Protein AF-A0A523P8S6-F1 (afdb_monomer_lite)

Radius of gyration: 19.29 Å; chains: 1; bounding box: 54×40×54 Å

Secondary structure (DSSP, 8-state):
----EEPP-SS-TT---EE-HHHHHHHHHHT-TT--HHHHHHHHHHHHHHHHHHHHHHHS-EEEEEEE-GGGGT-TTTSEEEEEEE-TT--EEEEEEETTTHHHHHHHHHHHTTTS-GGGEEEEEEEEEEEE-TTS-EEEEEEEEEE--S--TTSEEE---S--SSSHHHHHHHHHHHHHT---SEE-

Structure (mmCIF, N/CA/C/O backbone):
data_AF-A0A523P8S6-F1
#
_entry.id   AF-A0A523P8S6-F1
#
loop_
_atom_site.group_PDB
_atom_site.id
_atom_site.type_symbol
_atom_site.label_atom_id
_atom_site.label_alt_id
_atom_site.label_comp_id
_atom_site.label_asym_id
_atom_site.label_entity_id
_atom_site.label_seq_id
_atom_site.pdbx_PDB_ins_code
_atom_site.Cartn_x
_atom_site.Cartn_y
_atom_site.Cartn_z
_atom_site.occupancy
_atom_site.B_iso_or_equiv
_atom_site.auth_seq_id
_atom_site.auth_comp_id
_atom_site.auth_asym_id
_atom_site.auth_atom_id
_atom_site.pdbx_PDB_model_num
ATOM 1 N N . MET A 1 1 ? -12.747 -22.930 1.986 1.00 35.53 1 MET A N 1
ATOM 2 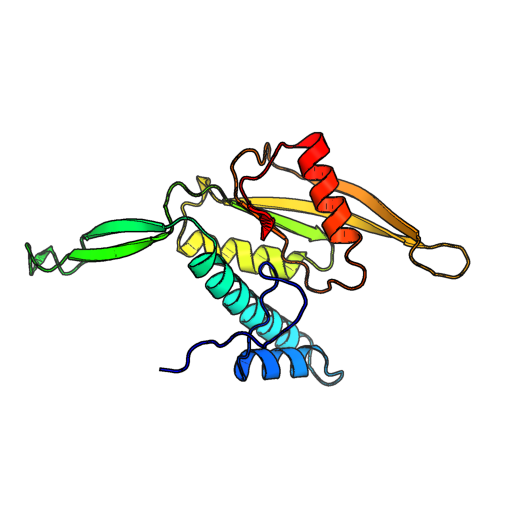C CA . MET A 1 1 ? -11.846 -21.940 2.609 1.00 35.53 1 MET A CA 1
ATOM 3 C C . MET A 1 1 ? -10.565 -21.946 1.799 1.00 35.53 1 MET A C 1
ATOM 5 O O . MET A 1 1 ? -9.685 -22.744 2.085 1.00 35.53 1 MET A O 1
ATOM 9 N N . SER A 1 2 ? -10.519 -21.184 0.704 1.00 37.09 2 SER A N 1
ATOM 10 C CA . SER A 1 2 ? -9.295 -21.088 -0.092 1.00 37.09 2 SER A CA 1
ATOM 11 C C . SER A 1 2 ? -8.369 -20.136 0.647 1.00 37.09 2 SER A C 1
ATOM 13 O O . SER A 1 2 ? -8.702 -18.966 0.813 1.00 37.09 2 SER A O 1
ATOM 15 N N . SER A 1 3 ? -7.263 -20.651 1.174 1.00 45.16 3 SER A N 1
ATOM 16 C CA . SER A 1 3 ? -6.124 -19.813 1.525 1.00 45.16 3 SER A CA 1
ATOM 17 C C . SER A 1 3 ? -5.781 -18.978 0.292 1.00 45.16 3 SER A C 1
ATOM 19 O O . SER A 1 3 ? -5.609 -19.572 -0.773 1.00 45.16 3 SER A O 1
ATOM 21 N N . ASN A 1 4 ? -5.667 -17.654 0.407 1.00 57.25 4 ASN A N 1
ATOM 22 C CA . ASN A 1 4 ? -4.897 -16.886 -0.573 1.00 57.25 4 ASN A CA 1
ATOM 23 C C . ASN A 1 4 ? -3.451 -17.358 -0.424 1.00 57.25 4 ASN A C 1
ATOM 25 O O . ASN A 1 4 ? -2.707 -16.862 0.422 1.00 57.25 4 ASN A O 1
ATOM 29 N N . ALA A 1 5 ? -3.134 -18.444 -1.126 1.00 77.81 5 ALA A N 1
ATOM 30 C CA . ALA A 1 5 ? -1.832 -19.063 -1.107 1.00 77.81 5 ALA A CA 1
ATOM 31 C C . ALA 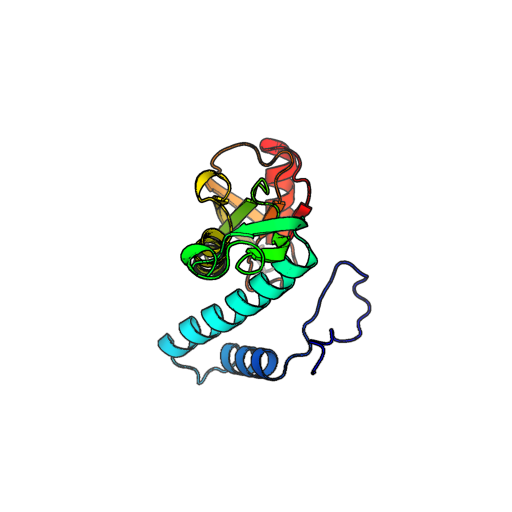A 1 5 ? -0.873 -18.093 -1.790 1.00 77.81 5 ALA A C 1
ATOM 33 O O . ALA A 1 5 ? -1.232 -17.403 -2.736 1.00 77.81 5 ALA A O 1
ATOM 34 N N . GLU A 1 6 ? 0.333 -17.968 -1.265 1.00 91.38 6 GLU A N 1
ATOM 35 C CA . GLU A 1 6 ? 1.391 -17.282 -1.990 1.00 91.38 6 GLU A CA 1
ATOM 36 C C . GLU A 1 6 ? 2.054 -18.292 -2.933 1.00 91.38 6 GLU A C 1
ATOM 38 O O . GLU A 1 6 ? 2.188 -19.476 -2.600 1.00 91.38 6 GLU A O 1
ATOM 43 N N . VAL A 1 7 ? 2.498 -17.836 -4.103 1.00 93.12 7 VAL A N 1
ATOM 44 C CA . VAL A 1 7 ? 3.298 -18.658 -5.014 1.00 93.12 7 VAL A CA 1
ATOM 45 C C . VAL A 1 7 ? 4.626 -18.995 -4.333 1.00 93.12 7 VAL A C 1
ATOM 47 O O . VAL A 1 7 ? 5.281 -18.131 -3.751 1.00 93.12 7 VAL A O 1
ATOM 50 N N . ARG A 1 8 ? 5.083 -20.249 -4.437 1.00 93.00 8 ARG A N 1
ATOM 51 C CA . ARG A 1 8 ? 6.427 -20.623 -3.963 1.00 93.00 8 ARG A CA 1
ATOM 52 C C . ARG A 1 8 ? 7.496 -19.921 -4.802 1.00 93.00 8 ARG A C 1
ATOM 54 O O . ARG A 1 8 ? 7.518 -20.073 -6.020 1.00 93.00 8 ARG A O 1
ATOM 61 N N . HIS A 1 9 ? 8.421 -19.216 -4.155 1.00 94.44 9 HIS A N 1
ATOM 62 C CA . HIS A 1 9 ? 9.500 -18.493 -4.834 1.00 94.44 9 HIS A CA 1
ATOM 63 C C . HIS A 1 9 ? 10.793 -18.432 -4.011 1.00 94.44 9 HIS A C 1
ATOM 65 O O . HIS A 1 9 ? 10.824 -18.767 -2.829 1.00 94.44 9 HIS A O 1
ATOM 71 N N . HIS A 1 10 ? 11.865 -17.925 -4.629 1.00 95.56 10 HIS A N 1
ATOM 72 C CA . HIS A 1 10 ? 13.204 -17.833 -4.030 1.00 95.56 10 HIS A CA 1
ATOM 73 C C . HIS A 1 10 ? 13.638 -16.409 -3.643 1.00 95.56 10 HIS A C 1
ATOM 75 O O . HIS A 1 10 ? 14.753 -16.223 -3.169 1.00 95.56 10 HIS A O 1
ATOM 81 N N . TYR A 1 11 ? 12.764 -15.405 -3.780 1.00 93.69 11 TYR A N 1
ATOM 82 C CA . TYR A 1 11 ? 13.068 -14.001 -3.448 1.00 93.69 11 TYR A CA 1
ATOM 83 C C . TYR A 1 11 ? 13.223 -13.700 -1.942 1.00 93.69 11 TYR A C 1
ATOM 85 O O . TYR A 1 11 ? 13.508 -12.568 -1.552 1.00 93.69 11 TYR A O 1
ATOM 93 N N . GLY A 1 12 ? 13.075 -14.715 -1.089 1.00 94.38 12 GLY A N 1
ATOM 94 C CA . GLY A 1 12 ? 13.161 -14.593 0.363 1.00 94.38 12 GLY A CA 1
ATOM 95 C C . GLY A 1 12 ? 11.828 -14.221 1.026 1.00 94.38 12 GLY A C 1
ATOM 96 O O . GLY A 1 12 ? 10.836 -13.989 0.344 1.00 94.38 12 GLY A O 1
ATOM 97 N N . PRO A 1 13 ? 11.794 -14.159 2.368 1.00 91.06 13 PRO A N 1
ATOM 98 C CA . PRO A 1 13 ? 10.552 -14.092 3.149 1.00 91.06 13 PRO A CA 1
ATOM 99 C C . PRO A 1 13 ? 9.869 -12.716 3.157 1.00 91.06 13 PRO A C 1
ATOM 101 O O . PRO A 1 13 ? 8.822 -12.572 3.774 1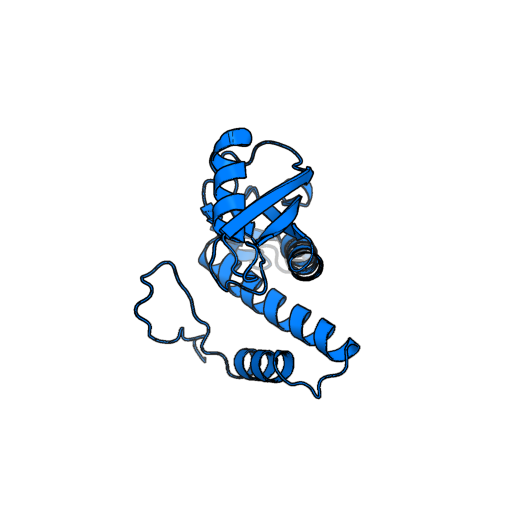.00 91.06 13 PRO A O 1
ATOM 104 N N . ARG A 1 14 ? 10.490 -11.702 2.539 1.00 92.00 14 ARG A N 1
ATOM 105 C CA . ARG A 1 14 ? 9.973 -10.322 2.452 1.00 92.00 14 ARG A CA 1
ATOM 106 C C . ARG A 1 14 ? 9.263 -10.033 1.130 1.00 92.00 14 ARG A C 1
ATOM 108 O O . ARG A 1 14 ? 8.848 -8.906 0.897 1.00 92.00 14 ARG A O 1
ATOM 115 N N . VAL A 1 15 ? 9.221 -11.016 0.238 1.00 94.50 15 VAL A N 1
ATOM 116 C CA . VAL A 1 15 ? 8.505 -10.926 -1.029 1.00 94.50 15 VAL A CA 1
ATOM 117 C C . VAL A 1 15 ? 7.294 -11.825 -0.909 1.00 94.50 15 VAL A C 1
ATOM 119 O O . VAL A 1 15 ? 7.415 -12.941 -0.417 1.00 94.50 15 VAL A O 1
ATOM 122 N N . HIS A 1 16 ? 6.154 -11.301 -1.341 1.00 93.94 16 HIS A N 1
ATOM 123 C CA . HIS A 1 16 ? 4.875 -11.988 -1.330 1.00 93.94 16 HIS A CA 1
ATOM 124 C C . HIS A 1 16 ? 4.302 -11.917 -2.739 1.00 93.94 16 HIS A C 1
ATOM 126 O O . HIS A 1 16 ? 4.152 -10.830 -3.300 1.00 93.94 16 HIS A O 1
ATOM 132 N N . ILE A 1 17 ? 4.004 -13.073 -3.325 1.00 94.94 17 ILE A N 1
ATOM 133 C CA . ILE A 1 17 ? 3.388 -13.171 -4.652 1.00 94.94 17 ILE A CA 1
ATOM 134 C C . ILE A 1 17 ? 2.052 -13.870 -4.468 1.00 94.94 17 ILE A C 1
ATOM 136 O O . ILE A 1 17 ? 2.024 -15.053 -4.144 1.00 94.94 17 ILE A O 1
ATOM 140 N N . LEU A 1 18 ? 0.950 -13.145 -4.650 1.00 93.81 18 LEU A N 1
ATOM 141 C CA . LEU A 1 18 ? -0.387 -13.692 -4.423 1.00 93.81 18 LEU A CA 1
ATOM 142 C C . LEU A 1 18 ? -0.770 -14.683 -5.528 1.00 93.81 18 LEU A C 1
ATOM 144 O O . LEU A 1 18 ? -0.778 -14.321 -6.704 1.00 93.81 18 LEU A O 1
ATOM 148 N N . ASP A 1 19 ? -1.114 -15.910 -5.137 1.00 92.81 19 ASP A N 1
ATOM 149 C CA . ASP A 1 19 ? -1.696 -16.937 -6.004 1.00 92.81 19 ASP A CA 1
ATOM 150 C C . ASP A 1 19 ? -3.226 -16.855 -5.927 1.00 92.81 19 ASP A C 1
ATOM 152 O O . ASP A 1 19 ? -3.895 -17.592 -5.201 1.00 92.81 19 ASP A O 1
ATOM 156 N N . ASP A 1 20 ? -3.778 -15.868 -6.631 1.00 92.81 20 ASP A N 1
ATOM 157 C CA . ASP A 1 20 ? -5.215 -15.623 -6.707 1.00 92.81 20 ASP A CA 1
ATOM 158 C C . ASP A 1 20 ? -5.646 -15.512 -8.176 1.00 92.81 20 ASP A C 1
ATOM 160 O O . ASP A 1 20 ? -5.130 -14.693 -8.942 1.00 92.81 20 ASP A O 1
ATOM 164 N N . ALA A 1 21 ? -6.606 -16.348 -8.582 1.00 93.88 21 ALA A N 1
ATOM 165 C CA . ALA A 1 21 ? -7.043 -16.436 -9.975 1.00 93.88 21 ALA A CA 1
ATOM 166 C C . ALA A 1 21 ? -7.701 -15.139 -10.480 1.00 93.88 21 ALA A C 1
ATOM 168 O O . ALA A 1 21 ? -7.604 -14.819 -11.670 1.00 93.88 21 ALA A O 1
ATOM 169 N N . TRP A 1 22 ? -8.353 -14.377 -9.596 1.00 93.75 22 TRP A N 1
ATOM 170 C CA . TRP A 1 22 ? -8.944 -13.089 -9.944 1.00 93.75 22 TRP A CA 1
ATOM 171 C C . TRP A 1 22 ? -7.856 -12.042 -10.198 1.00 93.75 22 TRP A C 1
ATOM 173 O O . TRP A 1 22 ? -7.881 -11.380 -11.236 1.00 93.75 22 TRP A O 1
ATOM 183 N N . LEU A 1 23 ? -6.857 -11.941 -9.318 1.00 94.44 23 LEU A N 1
ATOM 184 C CA . LEU A 1 23 ? -5.718 -11.035 -9.481 1.00 94.44 23 LEU A CA 1
ATOM 185 C C . LEU A 1 23 ? -4.847 -11.406 -10.677 1.00 94.44 23 LEU A C 1
ATOM 187 O O . LEU A 1 23 ? -4.453 -10.516 -11.429 1.00 94.44 23 LEU A O 1
ATOM 191 N N . ALA A 1 24 ? -4.611 -12.697 -10.914 1.00 93.88 24 ALA A N 1
ATOM 192 C CA . ALA A 1 24 ? -3.915 -13.169 -12.106 1.00 93.88 24 ALA A CA 1
ATOM 193 C C . ALA A 1 24 ? -4.675 -12.784 -13.387 1.00 93.88 24 ALA A C 1
ATOM 195 O O . ALA A 1 24 ? -4.073 -12.299 -14.346 1.00 93.88 24 ALA A O 1
ATOM 196 N N . THR A 1 25 ? -6.006 -12.918 -13.387 1.00 94.69 25 THR A N 1
ATOM 197 C CA . THR A 1 25 ? -6.852 -12.488 -14.511 1.00 94.69 25 THR A CA 1
ATOM 198 C C . THR A 1 25 ? -6.798 -10.973 -14.702 1.00 94.69 25 THR A C 1
ATOM 200 O O . THR A 1 25 ? -6.629 -10.499 -15.825 1.00 94.69 25 THR A O 1
ATOM 203 N N . ALA A 1 26 ? -6.896 -10.194 -13.624 1.00 94.69 26 ALA A N 1
ATOM 204 C CA . ALA A 1 26 ? -6.805 -8.741 -13.688 1.00 94.69 26 ALA A CA 1
ATOM 205 C C . ALA A 1 26 ? -5.442 -8.279 -14.226 1.00 94.69 26 ALA A C 1
ATOM 207 O O . ALA A 1 26 ? -5.396 -7.402 -15.087 1.00 94.69 26 ALA A O 1
ATOM 208 N N . LEU A 1 27 ? -4.349 -8.909 -13.784 1.00 93.88 27 LEU A N 1
ATOM 209 C CA . LEU A 1 27 ? -2.994 -8.644 -14.266 1.00 93.88 27 LEU A CA 1
ATOM 210 C C . LEU A 1 27 ? -2.837 -8.985 -15.755 1.00 93.88 27 LEU A C 1
ATOM 212 O O . LEU A 1 27 ? -2.306 -8.174 -16.512 1.00 93.88 27 LEU A O 1
ATOM 216 N N . ALA A 1 28 ? -3.344 -10.141 -16.196 1.00 94.50 28 ALA A N 1
ATOM 217 C CA . ALA A 1 28 ? -3.323 -10.527 -17.607 1.00 94.50 28 ALA A CA 1
ATOM 218 C C . ALA A 1 28 ? -4.077 -9.516 -18.485 1.00 94.50 28 ALA A C 1
ATOM 220 O O . ALA A 1 28 ? -3.611 -9.153 -19.564 1.00 94.50 28 ALA A O 1
ATOM 221 N N . ARG A 1 29 ? -5.217 -9.006 -18.001 1.00 95.00 29 ARG A N 1
ATOM 222 C CA . ARG A 1 29 ? -5.970 -7.948 -18.683 1.00 95.00 29 ARG A CA 1
ATOM 223 C C . ARG A 1 29 ? -5.211 -6.619 -18.690 1.00 95.00 29 ARG A C 1
ATOM 225 O O . ARG A 1 29 ? -5.136 -5.992 -19.736 1.00 95.00 29 ARG A O 1
ATOM 232 N N . LEU A 1 30 ? -4.602 -6.210 -17.576 1.00 92.81 30 LEU A N 1
ATOM 233 C CA . LEU A 1 30 ? -3.797 -4.980 -17.492 1.00 92.81 30 LEU A CA 1
ATOM 234 C C . LEU A 1 30 ? -2.642 -4.950 -18.506 1.00 92.81 30 LEU A C 1
ATOM 236 O O . LEU A 1 30 ? -2.312 -3.881 -19.012 1.00 92.81 30 LEU A O 1
ATOM 240 N N . GLY A 1 31 ? -2.040 -6.107 -18.798 1.00 89.75 31 GLY A N 1
ATOM 241 C CA . GLY A 1 31 ? -0.976 -6.245 -19.796 1.00 89.75 31 GLY A CA 1
ATOM 242 C C . GLY A 1 31 ? -1.455 -6.417 -21.243 1.00 89.75 31 GLY A C 1
ATOM 243 O O . GLY A 1 31 ? -0.621 -6.444 -22.147 1.00 89.75 31 GLY A O 1
ATOM 244 N N . SER A 1 32 ? -2.763 -6.558 -21.482 1.00 93.38 32 SER A N 1
ATOM 245 C CA . SER A 1 32 ? -3.306 -6.778 -22.824 1.00 93.38 32 SER A CA 1
ATOM 246 C C . SER A 1 32 ? -3.441 -5.460 -23.602 1.00 93.38 32 SER A C 1
ATOM 248 O O . SER A 1 32 ? -3.967 -4.485 -23.056 1.00 93.38 32 SER A O 1
ATOM 250 N N . PRO A 1 33 ? -3.038 -5.416 -24.890 1.00 91.56 33 PRO A N 1
ATOM 251 C CA . PRO A 1 33 ? -3.204 -4.230 -25.733 1.00 91.56 33 PRO A CA 1
ATOM 252 C C . PRO A 1 33 ? -4.676 -3.899 -26.026 1.00 91.56 33 PRO A C 1
ATOM 254 O O . PRO A 1 33 ? -4.979 -2.771 -26.410 1.00 91.56 33 PRO A O 1
ATOM 257 N N . ASP A 1 34 ? -5.585 -4.856 -25.825 1.00 91.94 34 ASP A N 1
ATOM 258 C CA . ASP A 1 34 ? -6.997 -4.735 -26.197 1.00 91.94 34 ASP A CA 1
ATOM 259 C C . ASP A 1 34 ? -7.874 -4.129 -25.089 1.00 91.94 34 ASP A C 1
ATOM 261 O O . ASP A 1 34 ? -9.078 -3.959 -25.280 1.00 91.94 34 ASP A O 1
ATOM 265 N N . VAL A 1 35 ? -7.314 -3.814 -23.913 1.00 89.00 35 VAL A N 1
ATOM 266 C CA . VAL A 1 35 ? -8.098 -3.292 -22.783 1.00 89.00 35 VAL A CA 1
ATOM 267 C C . VAL A 1 35 ? -8.335 -1.784 -22.915 1.00 89.00 35 VAL A C 1
ATOM 269 O O . VAL A 1 35 ? -7.382 -0.998 -22.894 1.00 89.00 35 VAL A O 1
ATOM 272 N N . PRO A 1 36 ? -9.605 -1.331 -22.974 1.00 87.56 36 PRO A N 1
ATOM 273 C CA . PRO A 1 36 ? -9.919 0.089 -23.011 1.00 87.56 36 PRO A CA 1
ATOM 274 C C . PRO A 1 36 ? -9.463 0.818 -21.744 1.00 87.56 36 PRO A C 1
ATOM 276 O O . PRO A 1 36 ? -9.504 0.295 -20.630 1.00 87.56 36 PRO A O 1
ATOM 279 N N . ARG A 1 37 ? -9.115 2.099 -21.890 1.00 80.19 37 ARG A N 1
ATOM 280 C CA . ARG A 1 37 ? -8.579 2.929 -20.798 1.00 80.19 37 ARG A CA 1
ATOM 281 C C . ARG A 1 37 ? -9.478 3.009 -19.553 1.00 80.19 37 ARG A C 1
ATOM 283 O O . ARG A 1 37 ? -8.955 3.097 -18.446 1.00 80.19 37 ARG A O 1
ATOM 290 N N . LEU A 1 38 ? -10.804 2.994 -19.708 1.00 80.19 38 LEU A N 1
ATOM 291 C CA . LEU A 1 38 ? -11.727 3.019 -18.564 1.00 80.19 38 LEU A CA 1
ATOM 292 C C . LEU A 1 38 ? -11.655 1.717 -17.753 1.00 80.19 38 LEU A C 1
ATOM 294 O O . LEU A 1 38 ? -11.641 1.744 -16.524 1.00 80.19 38 LEU A O 1
ATOM 298 N N . GLU A 1 39 ? -11.550 0.585 -18.444 1.00 89.50 39 GLU A N 1
ATOM 299 C CA . GLU A 1 39 ? -11.423 -0.729 -17.818 1.00 89.50 39 GLU A CA 1
ATOM 300 C C . GLU A 1 39 ? -10.069 -0.884 -17.123 1.00 89.50 39 GLU A C 1
ATOM 302 O O . GLU A 1 39 ? -9.999 -1.471 -16.046 1.00 89.50 39 GLU A O 1
ATOM 307 N N . LEU A 1 40 ? -9.017 -0.268 -17.671 1.00 89.88 40 LEU A N 1
ATOM 308 C CA . LEU A 1 40 ? -7.693 -0.222 -17.053 1.00 89.88 40 LEU A CA 1
ATOM 309 C C . LEU A 1 40 ? -7.743 0.356 -15.629 1.00 89.88 40 LEU A C 1
ATOM 311 O O . LEU A 1 40 ? -7.193 -0.233 -14.704 1.00 89.88 40 LEU A O 1
ATOM 315 N N . LEU A 1 41 ? -8.434 1.484 -15.425 1.00 90.25 41 LEU A N 1
ATOM 316 C CA . LEU A 1 41 ? -8.536 2.119 -14.104 1.00 90.25 41 LEU A CA 1
ATOM 317 C C . LEU A 1 41 ? -9.322 1.262 -13.106 1.00 90.25 41 LEU A C 1
ATOM 319 O O . LEU A 1 41 ? -8.940 1.176 -11.939 1.00 90.25 41 LEU A O 1
ATOM 323 N N . ALA A 1 42 ? -10.395 0.610 -13.560 1.00 92.25 42 ALA A N 1
ATOM 324 C CA . ALA A 1 42 ? -11.165 -0.309 -12.726 1.00 92.25 42 ALA A CA 1
ATOM 325 C C . ALA A 1 42 ? -10.321 -1.523 -12.299 1.00 92.25 42 ALA A C 1
ATOM 327 O O . ALA A 1 42 ? -10.356 -1.922 -11.133 1.00 92.25 42 ALA A O 1
ATOM 328 N N . LEU A 1 43 ? -9.510 -2.063 -13.214 1.00 94.81 43 LEU A N 1
ATOM 329 C CA . LEU A 1 43 ? -8.587 -3.162 -12.933 1.00 94.81 43 LEU A CA 1
ATOM 330 C C . LEU A 1 43 ? -7.476 -2.742 -11.962 1.00 94.81 43 LEU A C 1
ATOM 332 O O . LEU A 1 43 ? -7.269 -3.433 -10.967 1.00 94.81 43 LEU A O 1
ATOM 336 N N . ILE A 1 44 ? -6.824 -1.592 -12.183 1.00 95.12 44 ILE A N 1
ATOM 337 C CA . ILE A 1 44 ? -5.818 -1.041 -11.254 1.00 95.12 44 ILE A CA 1
ATOM 338 C C . ILE A 1 44 ? -6.428 -0.888 -9.858 1.00 95.12 44 ILE A C 1
ATOM 340 O O . ILE A 1 44 ? -5.829 -1.327 -8.877 1.00 95.12 44 ILE A O 1
ATOM 344 N N . ARG A 1 45 ? -7.644 -0.331 -9.761 1.00 94.94 45 ARG A N 1
ATOM 345 C CA . ARG A 1 45 ? -8.350 -0.188 -8.483 1.00 94.94 45 ARG A CA 1
ATOM 346 C C . ARG A 1 45 ? -8.594 -1.530 -7.810 1.00 94.94 45 ARG A C 1
ATOM 348 O O . ARG A 1 45 ? -8.318 -1.635 -6.623 1.00 94.94 45 ARG A O 1
ATOM 355 N N . SER A 1 46 ? -9.063 -2.543 -8.539 1.00 94.31 46 SER A N 1
ATOM 356 C CA . SER A 1 46 ? -9.289 -3.883 -7.981 1.00 94.31 46 SER A CA 1
ATOM 357 C C . SER A 1 46 ? -7.996 -4.532 -7.482 1.00 94.31 46 SER A C 1
ATOM 359 O O . SER A 1 46 ? -8.004 -5.167 -6.424 1.00 94.31 46 SER A O 1
ATOM 361 N N . VAL A 1 47 ? -6.901 -4.389 -8.231 1.00 96.31 47 VAL A N 1
ATOM 362 C CA . VAL A 1 47 ? -5.605 -4.978 -7.879 1.00 96.31 47 VAL A CA 1
ATOM 363 C C . VAL A 1 47 ? -5.041 -4.303 -6.633 1.00 96.31 47 VAL A C 1
ATOM 365 O O . VAL A 1 47 ? -4.774 -4.991 -5.652 1.00 96.31 47 VAL A O 1
ATOM 368 N N . TYR A 1 48 ? -4.942 -2.972 -6.610 1.00 97.44 48 TYR A N 1
ATOM 369 C CA . TYR A 1 48 ? -4.388 -2.255 -5.457 1.00 97.44 48 TYR A CA 1
ATOM 370 C C . TYR A 1 48 ? -5.254 -2.345 -4.204 1.00 97.44 48 TYR A C 1
ATOM 372 O O . TYR A 1 48 ? -4.699 -2.419 -3.111 1.00 97.44 48 TYR A O 1
ATOM 380 N N . HIS A 1 49 ? -6.583 -2.437 -4.340 1.00 96.31 49 HIS A N 1
ATOM 381 C CA . HIS A 1 49 ? -7.444 -2.777 -3.204 1.00 96.31 49 HIS A CA 1
ATOM 382 C C . HIS A 1 49 ? -7.003 -4.091 -2.562 1.00 96.31 49 HIS A C 1
ATOM 384 O O . HIS A 1 49 ? -6.802 -4.169 -1.355 1.00 96.31 49 HIS A O 1
ATOM 390 N N . SER A 1 50 ? -6.848 -5.125 -3.386 1.00 95.94 50 SER A N 1
ATOM 391 C CA . SER A 1 50 ? -6.564 -6.475 -2.906 1.00 95.94 50 SER A CA 1
ATOM 392 C C . SER A 1 50 ? -5.153 -6.579 -2.334 1.00 95.94 50 SER A C 1
ATOM 394 O O . SER A 1 50 ? -4.972 -7.159 -1.265 1.00 95.94 50 SER A O 1
ATOM 396 N N . LEU A 1 51 ? -4.169 -5.969 -3.005 1.00 96.25 51 LEU A N 1
ATOM 397 C CA . LEU A 1 51 ? -2.788 -5.900 -2.529 1.00 96.25 51 LEU A CA 1
ATOM 398 C C . LEU A 1 51 ? -2.699 -5.168 -1.189 1.00 96.25 51 LEU A C 1
ATOM 400 O O . LEU A 1 51 ? -2.067 -5.682 -0.271 1.00 96.25 51 LEU A O 1
ATOM 404 N N . LEU A 1 52 ? -3.363 -4.015 -1.046 1.00 97.19 52 LEU A N 1
ATOM 405 C CA . LEU A 1 52 ? -3.338 -3.267 0.206 1.00 97.19 52 LEU A CA 1
ATOM 406 C C . LEU A 1 52 ? -4.074 -4.009 1.324 1.00 97.19 52 LEU A C 1
ATOM 408 O O . LEU A 1 52 ? -3.535 -4.090 2.417 1.00 97.19 52 LEU A O 1
ATOM 412 N N . VAL A 1 53 ? -5.259 -4.583 1.083 1.00 96.06 53 VAL A N 1
ATOM 413 C CA . VAL A 1 53 ? -5.975 -5.366 2.113 1.00 96.06 53 VAL A CA 1
ATOM 414 C C . VAL A 1 53 ? -5.122 -6.538 2.592 1.00 96.06 53 VAL A C 1
ATOM 416 O O . VAL A 1 53 ? -5.025 -6.777 3.796 1.00 96.06 53 VAL A O 1
ATOM 419 N N . TYR A 1 54 ? -4.473 -7.241 1.662 1.00 95.19 54 TYR A N 1
ATOM 420 C CA . TYR A 1 54 ? -3.578 -8.344 1.986 1.00 95.19 54 TYR A CA 1
ATOM 421 C C . TYR A 1 54 ? -2.362 -7.874 2.798 1.00 95.19 54 TYR A C 1
ATOM 423 O O . TYR A 1 54 ? -2.109 -8.393 3.886 1.00 95.19 54 TYR A O 1
ATOM 431 N N . ALA A 1 55 ? -1.633 -6.873 2.295 1.00 95.50 55 ALA A N 1
ATOM 432 C CA . ALA A 1 55 ? -0.438 -6.349 2.945 1.00 95.50 55 ALA A CA 1
ATOM 433 C C . ALA A 1 55 ? -0.771 -5.742 4.313 1.00 95.50 55 ALA A C 1
ATOM 435 O O . ALA A 1 55 ? -0.113 -6.054 5.298 1.00 95.50 55 ALA A O 1
ATOM 436 N N . ALA A 1 56 ? -1.834 -4.942 4.410 1.00 95.69 56 ALA A N 1
ATOM 437 C CA . ALA A 1 56 ? -2.240 -4.296 5.649 1.00 95.69 56 ALA A CA 1
ATOM 438 C C . ALA A 1 56 ? -2.659 -5.313 6.716 1.00 95.69 56 ALA A C 1
ATOM 440 O O . ALA A 1 56 ? -2.178 -5.252 7.845 1.00 95.69 56 ALA A O 1
ATOM 441 N N . GLY A 1 57 ? -3.506 -6.285 6.356 1.00 94.44 57 GLY A N 1
ATOM 442 C CA . GLY A 1 57 ? -3.984 -7.309 7.289 1.00 94.44 57 GLY A CA 1
ATOM 443 C C . GLY A 1 57 ? -2.885 -8.238 7.809 1.00 94.44 57 GLY A C 1
ATOM 444 O O . GLY A 1 57 ? -3.038 -8.833 8.876 1.00 94.44 57 GLY A O 1
ATOM 445 N N . ARG A 1 58 ? -1.780 -8.360 7.071 1.00 93.56 58 ARG A N 1
ATOM 446 C CA . ARG A 1 58 ? -0.634 -9.190 7.441 1.00 93.56 58 ARG A CA 1
ATOM 447 C C . ARG A 1 58 ? 0.458 -8.410 8.172 1.00 93.56 58 ARG A C 1
ATOM 449 O O . ARG A 1 58 ? 1.049 -8.924 9.118 1.00 93.56 58 ARG A O 1
ATOM 456 N N . GLU A 1 59 ? 0.756 -7.204 7.704 1.00 95.62 59 GLU A N 1
ATOM 457 C CA . GLU A 1 59 ? 1.990 -6.506 8.045 1.00 95.62 59 GLU A CA 1
ATOM 458 C C . GLU A 1 59 ? 1.796 -5.337 9.019 1.00 95.62 59 GLU A C 1
ATOM 460 O O . GLU A 1 59 ? 2.785 -4.945 9.649 1.00 95.62 59 GLU A O 1
ATOM 465 N N . LEU A 1 60 ? 0.583 -4.787 9.163 1.00 97.00 60 LEU A N 1
ATOM 466 C CA . LEU A 1 60 ? 0.325 -3.700 10.112 1.00 97.00 60 LEU A CA 1
ATOM 467 C C . LEU A 1 60 ? 0.119 -4.216 11.546 1.00 97.00 60 LEU A C 1
ATOM 469 O O . LEU A 1 60 ? -0.348 -5.344 11.747 1.00 97.00 60 LEU A O 1
ATOM 473 N N . PRO A 1 61 ? 0.442 -3.394 12.564 1.00 97.00 61 PRO A N 1
ATOM 474 C CA . PRO A 1 61 ? 0.167 -3.731 13.953 1.00 97.00 61 PRO A CA 1
ATOM 475 C C . PRO A 1 61 ? -1.321 -4.002 14.183 1.00 97.00 61 PRO A C 1
ATOM 477 O O . PRO A 1 61 ? -2.197 -3.362 13.600 1.00 97.00 61 PRO A O 1
ATOM 480 N N . THR A 1 62 ? -1.611 -4.970 15.049 1.00 97.56 62 THR A N 1
ATOM 481 C CA . THR A 1 62 ? -2.981 -5.332 15.417 1.00 97.56 62 THR A CA 1
ATOM 482 C C . THR A 1 62 ? -3.108 -5.471 16.927 1.00 97.56 62 THR A C 1
ATOM 484 O O . THR A 1 62 ? -2.248 -6.065 17.588 1.00 97.56 62 THR A O 1
ATOM 487 N N . VAL A 1 63 ? -4.220 -4.979 17.465 1.00 98.00 63 VAL A N 1
ATOM 488 C CA . VAL A 1 63 ? -4.545 -4.989 18.896 1.00 98.00 63 VAL A CA 1
ATOM 489 C C . VAL A 1 63 ? -5.808 -5.803 19.149 1.00 98.00 63 VAL A C 1
ATOM 491 O O . VAL A 1 63 ? -6.642 -5.991 18.261 1.00 98.00 63 VAL A O 1
ATOM 494 N N . GLY A 1 64 ? -5.939 -6.333 20.365 1.00 98.00 64 GLY A N 1
ATOM 495 C CA . GLY A 1 64 ? -7.210 -6.889 20.822 1.00 98.00 64 GLY A CA 1
ATOM 496 C C . GLY A 1 64 ? -8.193 -5.753 21.079 1.00 98.00 64 GLY A C 1
ATOM 497 O O . GLY A 1 64 ? -7.833 -4.778 21.732 1.00 98.00 64 GLY A O 1
ATOM 498 N N . ALA A 1 65 ? -9.417 -5.877 20.577 1.00 96.94 65 ALA A N 1
ATOM 499 C CA . ALA A 1 65 ? -10.444 -4.863 20.747 1.00 96.94 65 ALA A CA 1
ATOM 500 C C . ALA A 1 65 ? -11.773 -5.471 21.183 1.00 96.94 65 ALA A C 1
ATOM 502 O O . ALA A 1 65 ? -12.167 -6.561 20.753 1.00 96.94 65 ALA A O 1
ATOM 503 N N . GLU A 1 66 ? -12.468 -4.705 22.017 1.00 96.56 66 GLU A N 1
ATOM 504 C CA . GLU A 1 66 ? -13.840 -4.941 22.429 1.00 96.56 66 GLU A CA 1
ATOM 505 C C . GLU A 1 66 ? -14.674 -3.717 22.024 1.00 96.56 66 GLU A C 1
ATOM 507 O O . GLU A 1 66 ? -14.568 -2.654 22.635 1.00 96.56 66 GLU A O 1
ATOM 512 N N . ILE A 1 67 ? -15.454 -3.840 20.947 1.00 95.31 67 ILE A N 1
ATOM 513 C CA . ILE A 1 67 ? -16.135 -2.705 20.308 1.00 95.31 67 ILE A CA 1
ATOM 514 C C . ILE A 1 67 ? -17.651 -2.878 20.448 1.00 95.31 67 ILE A C 1
ATOM 516 O O . ILE A 1 67 ? -18.205 -3.857 19.935 1.00 95.31 67 ILE A O 1
ATOM 520 N N . PRO A 1 68 ? -18.357 -1.945 21.116 1.00 96.25 68 PRO A N 1
ATOM 521 C CA . PRO A 1 68 ? -19.813 -1.941 21.156 1.00 96.25 68 PRO A CA 1
ATOM 522 C C . PRO A 1 68 ? -20.403 -1.918 19.746 1.00 96.25 68 PRO A C 1
ATOM 524 O O . PRO A 1 68 ? -20.045 -1.077 18.925 1.00 96.25 68 PRO A O 1
ATOM 527 N N . THR A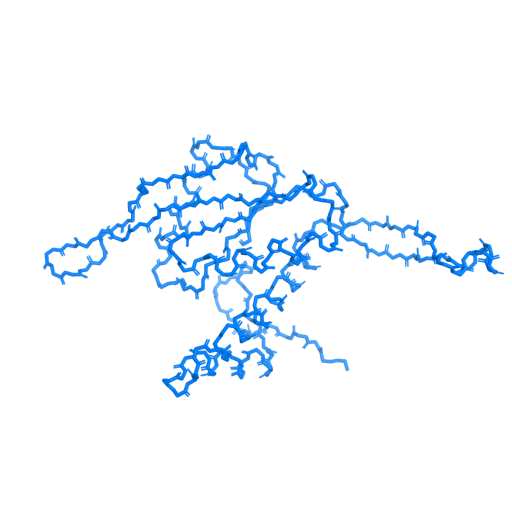 1 69 ? -21.332 -2.826 19.466 1.00 96.31 69 THR A N 1
ATOM 528 C CA . THR A 1 69 ? -22.072 -2.822 18.199 1.00 96.31 69 THR A CA 1
ATOM 529 C C . THR A 1 69 ? -23.411 -2.111 18.369 1.00 96.31 69 THR A C 1
ATOM 531 O O . THR A 1 69 ? -23.876 -1.890 19.489 1.00 96.31 69 THR A O 1
ATOM 534 N N . ARG A 1 70 ? -24.102 -1.851 17.252 1.00 96.06 70 ARG A N 1
ATOM 535 C CA . ARG A 1 70 ? -25.494 -1.366 17.265 1.00 96.06 70 ARG A CA 1
ATOM 536 C C . ARG A 1 70 ? -26.454 -2.291 18.031 1.00 96.06 70 ARG A C 1
ATOM 538 O O . ARG A 1 70 ? -27.483 -1.832 18.500 1.00 96.06 70 ARG A O 1
ATOM 545 N N . MET A 1 71 ? -26.114 -3.574 18.203 1.00 96.44 71 MET A N 1
ATOM 546 C CA . MET A 1 71 ? -26.945 -4.537 18.938 1.00 96.44 71 MET A CA 1
ATOM 547 C C . MET A 1 71 ? -26.866 -4.383 20.460 1.00 96.44 71 MET A C 1
ATOM 549 O O . MET A 1 71 ? -27.680 -4.983 21.155 1.00 96.44 71 MET A O 1
ATOM 553 N N . ARG A 1 72 ? -25.921 -3.597 21.000 1.00 96.00 72 ARG A N 1
ATOM 554 C CA . ARG A 1 72 ? -25.752 -3.431 22.454 1.00 96.00 72 ARG A CA 1
ATOM 555 C C . ARG A 1 72 ? -26.989 -2.855 23.144 1.00 96.00 72 ARG A C 1
ATOM 557 O O . ARG A 1 72 ? -27.230 -3.174 24.301 1.00 96.00 72 ARG A O 1
ATOM 564 N N . GLU A 1 73 ? -27.775 -2.048 22.436 1.00 94.00 73 GLU A N 1
ATOM 565 C CA . GLU A 1 73 ? -29.037 -1.495 22.947 1.00 94.00 73 GLU A CA 1
ATOM 566 C C . GLU A 1 73 ? -30.066 -2.589 23.271 1.00 94.00 73 GLU A C 1
ATOM 568 O O . GLU A 1 73 ? -30.848 -2.444 24.205 1.00 94.00 73 GLU A O 1
ATOM 573 N N . ILE A 1 74 ? -30.037 -3.697 22.523 1.00 95.94 74 ILE A N 1
ATOM 574 C CA . ILE A 1 74 ? -30.961 -4.830 22.674 1.00 95.94 74 ILE A CA 1
ATOM 575 C C . ILE A 1 74 ? -30.321 -5.941 23.522 1.00 95.94 74 ILE A C 1
ATOM 577 O O . ILE A 1 74 ? -30.996 -6.599 24.310 1.00 95.94 74 ILE A O 1
ATOM 581 N N . HIS A 1 75 ? -29.007 -6.131 23.389 1.00 93.25 75 HIS A N 1
ATOM 582 C CA . HIS A 1 75 ? -28.229 -7.180 24.046 1.00 93.25 75 HIS A CA 1
ATOM 583 C C . HIS A 1 75 ? -27.023 -6.567 24.768 1.00 93.25 75 HIS A C 1
ATOM 585 O O . HIS A 1 75 ? -25.918 -6.505 24.226 1.00 93.25 75 HIS A O 1
ATOM 591 N N . ALA A 1 76 ? -27.228 -6.077 25.994 1.00 88.06 76 ALA A N 1
ATOM 592 C CA . ALA A 1 76 ? -26.227 -5.288 26.718 1.00 88.06 76 ALA A CA 1
ATOM 593 C C . ALA A 1 76 ? -24.900 -6.032 26.991 1.00 88.06 76 ALA A C 1
ATOM 595 O O . ALA A 1 76 ? -23.860 -5.375 27.094 1.00 88.06 76 ALA A O 1
ATOM 596 N N . GLY A 1 77 ? -24.928 -7.370 27.095 1.00 87.12 77 GLY A N 1
ATOM 597 C CA . GLY A 1 77 ? -23.748 -8.212 27.337 1.00 87.12 77 GLY A CA 1
ATOM 598 C C . GLY A 1 77 ? -23.126 -8.809 26.067 1.00 87.12 77 GLY A C 1
ATOM 599 O O . GLY A 1 77 ? -21.901 -8.865 25.938 1.00 87.12 77 GLY A O 1
ATOM 600 N N . GLU A 1 78 ? -23.958 -9.233 25.115 1.00 92.94 78 GLU A N 1
ATOM 601 C CA . GLU A 1 78 ? -23.542 -9.948 23.902 1.00 92.94 78 GLU A CA 1
ATOM 602 C C . GLU A 1 78 ? -23.361 -9.037 22.684 1.00 92.94 78 GLU A C 1
ATOM 604 O O . GLU A 1 78 ? -22.686 -9.418 21.730 1.00 92.94 78 GLU A O 1
ATOM 609 N N . GLY A 1 79 ? -23.932 -7.828 22.700 1.00 95.56 79 GLY A N 1
ATOM 610 C CA . GLY A 1 79 ? -23.921 -6.859 21.599 1.00 95.56 79 GLY A CA 1
ATOM 611 C C . GLY A 1 79 ? -22.570 -6.175 21.372 1.00 95.56 79 GLY A C 1
ATOM 612 O O . GLY A 1 79 ? -22.514 -4.982 21.065 1.00 95.56 79 GLY A O 1
ATOM 613 N N . VAL A 1 80 ? -21.476 -6.911 21.527 1.00 97.06 80 VAL A N 1
ATOM 614 C CA . VAL A 1 80 ? -20.105 -6.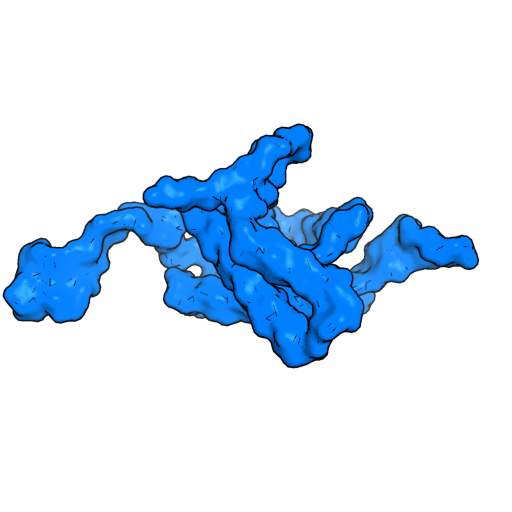416 21.515 1.00 97.06 80 VAL A CA 1
ATOM 615 C C . VAL A 1 80 ? -19.250 -7.299 20.609 1.00 97.06 80 VAL A C 1
ATOM 617 O O . VAL A 1 80 ? -19.237 -8.521 20.745 1.00 97.06 80 VAL A O 1
ATOM 620 N N . PHE A 1 81 ? -18.509 -6.680 19.693 1.00 96.75 81 PHE A N 1
ATOM 621 C CA . PHE A 1 81 ? -17.501 -7.360 18.889 1.00 96.75 81 PHE A CA 1
ATOM 622 C C . PHE A 1 81 ? -16.242 -7.586 19.728 1.00 96.75 81 PHE A C 1
ATOM 624 O O . PHE A 1 81 ? -15.749 -6.649 20.352 1.00 96.75 81 PHE A O 1
ATOM 631 N N . ARG A 1 82 ? -15.703 -8.809 19.708 1.00 96.88 82 ARG A N 1
ATOM 632 C CA . ARG A 1 82 ? -14.417 -9.154 20.325 1.00 96.88 82 ARG A CA 1
ATOM 633 C C . ARG A 1 82 ? -13.522 -9.806 19.286 1.00 96.88 82 ARG A C 1
ATOM 635 O O . ARG A 1 82 ? -13.893 -10.825 18.707 1.00 96.88 82 ARG A O 1
ATOM 642 N N . GLY A 1 83 ? -12.349 -9.231 19.056 1.00 96.19 83 GLY A N 1
ATOM 643 C CA . GLY A 1 83 ? -11.426 -9.742 18.050 1.00 96.19 83 GLY A CA 1
ATOM 644 C C . GLY A 1 83 ? -10.136 -8.944 17.961 1.00 96.19 83 GLY A C 1
ATOM 645 O O . GLY A 1 83 ? -9.874 -8.060 18.775 1.00 96.19 83 GLY A O 1
ATOM 646 N N . ARG A 1 84 ? -9.318 -9.279 16.960 1.00 96.69 84 ARG A N 1
ATOM 647 C CA . ARG A 1 84 ? -8.152 -8.477 16.581 1.00 96.69 84 ARG A CA 1
ATOM 648 C C . ARG A 1 84 ? -8.554 -7.482 15.503 1.00 96.69 84 ARG A C 1
ATOM 650 O O . ARG A 1 84 ? -9.228 -7.858 14.548 1.00 96.69 84 ARG A O 1
ATOM 657 N N . VAL A 1 85 ? -8.114 -6.243 15.655 1.00 97.00 85 VAL A N 1
ATOM 658 C CA . VAL A 1 85 ? -8.293 -5.156 14.684 1.00 97.00 85 VAL A CA 1
ATOM 659 C C . VAL A 1 85 ? -6.942 -4.512 14.406 1.00 97.00 85 VAL A C 1
ATOM 661 O O . VAL A 1 85 ? -5.997 -4.738 15.164 1.00 97.00 85 VAL A O 1
ATOM 664 N N . LEU A 1 86 ? -6.840 -3.730 13.330 1.00 97.00 86 LEU A N 1
ATOM 665 C CA . LEU A 1 86 ? -5.676 -2.868 13.117 1.00 97.00 86 LEU A CA 1
ATOM 666 C C . LEU A 1 86 ? -5.519 -1.922 14.309 1.00 97.00 86 LEU A C 1
ATOM 668 O O . LEU A 1 86 ? -6.514 -1.436 14.845 1.00 97.00 86 LEU A O 1
ATOM 672 N N . ASP A 1 87 ? -4.280 -1.695 14.734 1.00 97.75 87 ASP A N 1
ATOM 673 C CA . ASP A 1 87 ? -3.990 -0.752 15.808 1.00 97.75 87 ASP A CA 1
ATOM 674 C C . ASP A 1 87 ? -4.372 0.671 15.357 1.00 97.75 87 ASP A C 1
ATOM 676 O O . ASP A 1 87 ? -3.779 1.163 14.387 1.00 97.75 87 ASP A O 1
ATOM 680 N N . PRO A 1 88 ? -5.352 1.330 16.009 1.00 96.56 88 PRO A N 1
ATOM 681 C CA . PRO A 1 88 ? -5.801 2.659 15.609 1.00 96.56 88 PRO A CA 1
ATOM 682 C C . PRO A 1 88 ? -4.696 3.715 15.714 1.00 96.56 88 PRO A C 1
ATOM 684 O O . PRO A 1 88 ? -4.792 4.724 15.019 1.00 96.56 88 PRO A O 1
ATOM 687 N N . ASP A 1 89 ? -3.643 3.479 16.503 1.00 97.50 89 ASP A N 1
ATOM 688 C CA . ASP A 1 89 ? -2.514 4.401 16.666 1.00 97.50 89 ASP A CA 1
ATOM 689 C C . ASP A 1 89 ? -1.456 4.260 15.553 1.00 97.50 89 ASP A C 1
ATOM 691 O O . ASP A 1 89 ? -0.488 5.027 15.503 1.00 97.50 89 ASP A O 1
ATOM 695 N N . THR A 1 90 ? -1.643 3.314 14.621 1.00 98.00 90 THR A N 1
ATOM 696 C CA . THR A 1 90 ? -0.734 3.088 13.486 1.00 98.00 90 THR A CA 1
ATOM 697 C C . THR A 1 90 ? -0.587 4.350 12.638 1.00 98.00 90 THR A C 1
ATOM 699 O O . THR A 1 90 ? -1.525 4.755 11.956 1.00 98.00 90 THR A O 1
ATOM 702 N N . GLN A 1 91 ? 0.621 4.918 12.615 1.00 98.25 91 GLN A N 1
ATOM 703 C CA . GLN A 1 91 ? 0.998 6.007 11.710 1.00 98.25 91 GLN A CA 1
ATOM 704 C C . GLN A 1 91 ? 1.416 5.440 10.352 1.00 98.25 91 GLN A C 1
ATOM 706 O O . GLN A 1 91 ? 2.295 4.572 10.283 1.00 98.25 91 GLN A O 1
ATOM 711 N N . LEU A 1 92 ? 0.818 5.934 9.270 1.00 98.19 92 LEU A N 1
ATOM 712 C CA . LEU A 1 92 ? 1.044 5.429 7.920 1.00 98.19 92 LEU A CA 1
ATOM 713 C C . LEU A 1 92 ? 1.293 6.568 6.928 1.00 98.19 92 LEU A C 1
ATOM 715 O O . LEU A 1 92 ? 0.573 7.563 6.887 1.00 98.19 92 LEU A O 1
ATOM 719 N N . VAL A 1 93 ? 2.320 6.402 6.101 1.00 98.56 93 VAL A N 1
ATOM 720 C CA . VAL A 1 93 ? 2.700 7.352 5.055 1.00 98.56 93 VAL A CA 1
ATOM 721 C C . VAL A 1 93 ? 2.673 6.629 3.720 1.00 98.56 93 VAL A C 1
ATOM 723 O O . VAL A 1 93 ? 3.434 5.690 3.507 1.00 98.56 93 VAL A O 1
ATOM 726 N N . ILE A 1 94 ? 1.799 7.058 2.819 1.00 98.56 94 ILE A N 1
ATOM 727 C CA . ILE A 1 94 ? 1.703 6.538 1.455 1.00 98.56 94 ILE A CA 1
ATOM 728 C C . ILE A 1 94 ? 2.508 7.448 0.543 1.00 98.56 94 ILE A C 1
ATOM 730 O O . ILE A 1 94 ? 2.371 8.668 0.606 1.00 98.56 94 ILE A O 1
ATOM 734 N N . VAL A 1 95 ? 3.340 6.855 -0.305 1.00 98.19 95 VAL A N 1
ATOM 735 C CA . VAL A 1 95 ? 4.250 7.584 -1.186 1.00 98.19 95 VAL A CA 1
ATOM 736 C C . VAL A 1 95 ? 3.791 7.458 -2.631 1.00 98.19 95 VAL A C 1
ATOM 738 O O . VAL A 1 95 ? 3.928 6.407 -3.255 1.00 98.19 95 VAL A O 1
ATOM 741 N N . ASP A 1 96 ? 3.295 8.552 -3.192 1.00 97.56 96 ASP A N 1
ATOM 742 C CA . ASP A 1 96 ? 3.082 8.679 -4.629 1.00 97.56 96 ASP A CA 1
ATOM 743 C C . ASP A 1 96 ? 4.413 8.953 -5.337 1.00 97.56 96 ASP A C 1
ATOM 745 O O . ASP A 1 96 ? 4.985 10.040 -5.231 1.00 97.56 96 ASP A O 1
ATOM 749 N N . ILE A 1 97 ? 4.896 7.968 -6.095 1.00 95.38 97 ILE A N 1
ATOM 750 C CA . ILE A 1 97 ? 6.002 8.161 -7.032 1.00 95.38 97 ILE A CA 1
ATOM 751 C C . ILE A 1 97 ? 5.434 8.567 -8.392 1.00 95.38 97 ILE A C 1
ATOM 753 O O . ILE A 1 97 ? 4.967 7.748 -9.193 1.00 95.38 97 ILE A O 1
ATOM 757 N N . ILE A 1 98 ? 5.536 9.856 -8.681 1.00 93.62 98 ILE A N 1
ATOM 758 C CA . ILE A 1 98 ? 5.017 10.452 -9.902 1.00 93.62 98 ILE A CA 1
ATOM 759 C C . ILE A 1 98 ? 5.806 9.921 -11.113 1.00 93.62 98 ILE A C 1
ATOM 761 O O . ILE A 1 98 ? 7.031 9.857 -11.105 1.00 93.62 98 ILE A O 1
ATOM 765 N N . ARG A 1 99 ? 5.159 9.545 -12.224 1.00 91.69 99 ARG A N 1
ATOM 766 C CA . ARG A 1 99 ? 3.704 9.610 -12.501 1.00 91.69 99 ARG A CA 1
ATOM 767 C C . ARG A 1 99 ? 2.959 8.294 -12.273 1.00 91.69 99 ARG A C 1
ATOM 769 O O . ARG A 1 99 ? 1.741 8.317 -12.136 1.00 91.69 99 ARG A O 1
ATOM 776 N N . GLY A 1 100 ? 3.661 7.161 -12.303 1.00 90.88 100 GLY A N 1
ATOM 777 C CA . GLY A 1 100 ? 3.036 5.834 -12.273 1.00 90.88 100 GLY A CA 1
ATOM 778 C C . GLY A 1 100 ? 2.294 5.547 -10.966 1.00 90.88 100 GLY A C 1
ATOM 779 O O . GLY A 1 100 ? 1.260 4.885 -10.993 1.00 90.88 100 GLY A O 1
ATOM 780 N N . GLY A 1 101 ? 2.786 6.095 -9.854 1.00 94.88 101 GLY A N 1
ATOM 781 C CA . GLY A 1 101 ? 2.250 5.911 -8.510 1.00 94.88 101 GLY A CA 1
ATOM 782 C C . GLY A 1 101 ? 0.989 6.714 -8.193 1.00 94.88 101 GLY A C 1
ATOM 783 O O . GLY A 1 101 ? 0.320 6.362 -7.232 1.00 94.88 101 GLY A O 1
ATOM 784 N N . ILE A 1 102 ? 0.594 7.704 -9.008 1.00 95.81 102 ILE A N 1
ATOM 785 C CA . ILE A 1 102 ? -0.502 8.634 -8.660 1.00 95.81 102 ILE A CA 1
ATOM 786 C C . ILE A 1 102 ? -1.800 7.879 -8.365 1.00 95.81 102 ILE A C 1
ATOM 788 O O . ILE A 1 102 ? -2.418 8.046 -7.316 1.00 95.81 102 ILE A O 1
ATOM 792 N N . VAL A 1 103 ? -2.229 7.035 -9.308 1.00 95.94 103 VAL A N 1
ATOM 793 C CA . VAL A 1 103 ? -3.486 6.287 -9.176 1.00 95.94 103 VAL A CA 1
ATOM 794 C C . VAL A 1 103 ? -3.383 5.229 -8.067 1.00 95.94 103 VAL A C 1
ATOM 796 O O . VAL A 1 103 ? -4.257 5.221 -7.200 1.00 95.94 103 VAL A O 1
ATOM 799 N N . PRO A 1 104 ? -2.340 4.376 -8.030 1.00 97.50 104 PRO A N 1
ATOM 800 C CA . PRO A 1 104 ? -2.118 3.444 -6.926 1.00 97.50 104 PRO A CA 1
ATOM 801 C C . PRO A 1 104 ? -2.097 4.074 -5.529 1.00 97.50 104 PRO A C 1
ATOM 803 O O . PRO A 1 104 ? -2.791 3.598 -4.633 1.00 97.50 104 PRO A O 1
ATOM 806 N N . ALA A 1 105 ? -1.345 5.160 -5.344 1.00 98.31 105 ALA A N 1
ATOM 807 C CA . ALA A 1 105 ? -1.218 5.855 -4.070 1.00 98.31 105 ALA A CA 1
ATOM 808 C C . ALA A 1 105 ? -2.551 6.442 -3.614 1.00 98.31 105 ALA A C 1
ATOM 810 O O . ALA A 1 105 ? -2.932 6.244 -2.462 1.00 98.31 105 ALA A O 1
ATOM 811 N N . GLN A 1 106 ? -3.303 7.060 -4.528 1.00 97.88 106 GLN A N 1
ATOM 812 C CA . GLN A 1 106 ? -4.638 7.568 -4.227 1.00 97.88 106 GLN A CA 1
ATOM 813 C C . GLN A 1 106 ? -5.592 6.447 -3.787 1.00 97.88 106 GLN A C 1
ATOM 815 O O . GLN A 1 106 ? -6.299 6.602 -2.795 1.00 97.88 106 GLN A O 1
ATOM 820 N N . ILE A 1 107 ? -5.595 5.302 -4.482 1.00 97.69 107 ILE A N 1
ATOM 821 C CA . ILE A 1 107 ? -6.427 4.146 -4.106 1.00 97.69 107 ILE A CA 1
ATOM 822 C C . ILE A 1 107 ? -6.064 3.658 -2.702 1.00 97.69 107 ILE A C 1
ATOM 824 O O . ILE A 1 107 ? -6.953 3.423 -1.884 1.00 97.69 107 ILE A O 1
ATOM 828 N N . CYS A 1 108 ? -4.768 3.512 -2.422 1.00 98.38 108 CYS A N 1
ATOM 829 C CA . CYS A 1 108 ? -4.297 3.070 -1.117 1.00 98.38 108 CYS A CA 1
ATOM 830 C C . CYS A 1 108 ? -4.674 4.063 -0.006 1.00 98.38 108 CYS A C 1
ATOM 832 O O . CYS A 1 108 ? -5.100 3.646 1.071 1.00 98.38 108 CYS A O 1
ATOM 834 N N . PHE A 1 109 ? -4.561 5.364 -0.283 1.00 98.38 109 PHE A N 1
ATOM 835 C CA . PHE A 1 109 ? -4.882 6.445 0.648 1.00 98.38 109 PHE A CA 1
ATOM 836 C C . PHE A 1 109 ? -6.368 6.510 0.979 1.00 98.38 109 PHE A C 1
ATOM 838 O O . PHE A 1 109 ? -6.724 6.598 2.152 1.00 98.38 109 PHE A O 1
ATOM 845 N N . GLU A 1 110 ? -7.237 6.403 -0.023 1.00 97.50 110 GLU A N 1
ATOM 846 C CA . GLU A 1 110 ? -8.688 6.337 0.180 1.00 97.50 110 GLU A CA 1
ATOM 847 C C . GLU A 1 110 ? -9.085 5.098 0.991 1.00 97.50 110 GLU A C 1
ATOM 849 O O . GLU A 1 110 ? -9.889 5.187 1.918 1.00 97.50 110 GLU A O 1
ATOM 854 N N . LEU A 1 111 ? -8.516 3.936 0.657 1.00 97.38 111 LEU A N 1
ATOM 855 C CA . LEU A 1 111 ? -8.895 2.675 1.283 1.00 97.38 111 LEU A CA 1
ATOM 856 C C . LEU A 1 111 ? -8.499 2.611 2.757 1.00 97.38 111 LEU A C 1
ATOM 858 O O . LEU A 1 111 ? -9.311 2.227 3.597 1.00 97.38 111 LEU A O 1
ATOM 862 N N . ILE A 1 112 ? -7.256 2.964 3.088 1.00 97.50 112 ILE A N 1
ATOM 863 C CA . ILE A 1 112 ? -6.769 2.796 4.458 1.00 97.50 112 ILE A CA 1
ATOM 864 C C . ILE A 1 112 ? -7.488 3.727 5.445 1.00 97.50 112 ILE A C 1
ATOM 866 O O . ILE A 1 112 ? -7.717 3.350 6.592 1.00 97.50 112 ILE A O 1
ATOM 870 N N . GLN A 1 113 ? -7.933 4.901 4.990 1.00 96.62 113 GLN A N 1
ATOM 871 C CA . GLN A 1 113 ? -8.720 5.838 5.799 1.00 96.62 113 GLN A CA 1
ATOM 872 C C . GLN A 1 113 ? -10.125 5.324 6.134 1.00 96.62 113 GLN A C 1
ATOM 874 O O . GLN A 1 113 ? -10.771 5.844 7.038 1.00 96.62 113 GLN A O 1
ATOM 879 N N . ALA A 1 114 ? -10.604 4.275 5.459 1.00 95.44 114 ALA A N 1
ATOM 880 C CA . ALA A 1 114 ? -11.845 3.617 5.854 1.00 95.44 114 ALA A CA 1
ATOM 881 C C . ALA A 1 114 ? -11.702 2.834 7.174 1.00 95.44 114 ALA A C 1
ATOM 883 O O . ALA A 1 114 ? -12.712 2.473 7.778 1.00 95.44 114 ALA A O 1
ATOM 884 N N . VAL A 1 115 ? -10.467 2.537 7.603 1.00 95.25 115 VAL A N 1
ATOM 885 C CA . VAL A 1 115 ? -10.177 1.683 8.768 1.00 95.25 115 VAL A CA 1
ATOM 886 C C . VAL A 1 115 ? -9.186 2.284 9.771 1.00 95.25 115 VAL A C 1
ATOM 888 O O . VAL A 1 115 ? -9.131 1.802 10.900 1.00 95.25 115 VAL A O 1
ATOM 891 N N . LEU A 1 116 ? -8.434 3.325 9.402 1.00 97.06 116 LEU A N 1
ATOM 892 C CA . LEU A 1 116 ? -7.557 4.091 10.294 1.00 97.06 116 LEU A CA 1
ATOM 893 C C . LEU A 1 116 ? -8.018 5.555 10.400 1.00 97.06 116 LEU A C 1
ATOM 895 O O . LEU A 1 116 ? -8.592 6.076 9.443 1.00 97.06 116 LEU A O 1
ATOM 899 N N . PRO A 1 117 ? -7.748 6.245 11.525 1.00 97.25 117 PRO A N 1
ATOM 900 C CA . PRO A 1 117 ? -8.029 7.673 11.650 1.00 97.25 117 PRO A CA 1
ATOM 901 C C . PRO A 1 117 ? -7.304 8.493 10.575 1.00 97.25 117 PRO A C 1
ATOM 903 O O . PRO A 1 117 ? -6.106 8.312 10.370 1.00 97.25 117 PRO A O 1
ATOM 906 N N . GLU A 1 118 ? -8.000 9.450 9.955 1.00 95.88 118 GLU A N 1
ATOM 907 C CA . GLU A 1 118 ? -7.432 10.367 8.947 1.00 95.88 118 GLU A CA 1
ATOM 908 C C . GLU A 1 118 ? -6.145 11.045 9.439 1.00 95.88 118 GLU A C 1
ATOM 910 O O . GLU A 1 118 ? -5.158 11.107 8.714 1.00 95.88 118 GLU A O 1
ATOM 915 N N . ALA A 1 119 ? -6.115 11.471 10.707 1.00 96.50 119 ALA A N 1
ATOM 916 C CA . ALA A 1 119 ? -4.958 12.133 11.314 1.00 96.50 119 ALA A CA 1
ATOM 917 C C . ALA A 1 119 ? -3.674 11.279 11.323 1.00 96.50 119 ALA A C 1
ATOM 919 O O . ALA A 1 119 ? -2.581 11.830 11.447 1.00 96.50 119 ALA A O 1
ATOM 920 N N . ASN A 1 120 ? -3.803 9.957 11.184 1.00 97.62 120 ASN A N 1
ATOM 921 C CA . ASN A 1 120 ? -2.693 9.009 11.227 1.00 97.62 120 ASN A CA 1
ATOM 922 C C . ASN A 1 120 ? -2.219 8.590 9.829 1.00 97.62 120 ASN A C 1
ATOM 924 O O . ASN A 1 120 ? -1.256 7.832 9.712 1.00 97.62 120 ASN A O 1
ATOM 928 N N . VAL A 1 121 ? -2.886 9.055 8.767 1.00 98.12 121 VAL A N 1
ATOM 929 C CA . VAL A 1 121 ? -2.587 8.679 7.385 1.00 98.12 121 VAL A CA 1
ATOM 930 C C . VAL A 1 121 ? -2.158 9.911 6.603 1.00 98.12 121 VAL A C 1
ATOM 932 O O . VAL A 1 121 ? -2.886 10.893 6.494 1.00 98.12 121 VAL A O 1
ATOM 935 N N . ARG A 1 122 ? -0.976 9.845 5.994 1.00 97.81 122 ARG A N 1
ATOM 936 C CA . ARG A 1 122 ? -0.427 10.922 5.168 1.00 97.81 122 ARG A CA 1
ATOM 937 C C . ARG A 1 122 ? -0.146 10.443 3.751 1.00 97.81 122 ARG A C 1
ATOM 939 O O . ARG A 1 122 ? 0.301 9.315 3.563 1.00 97.81 122 ARG A O 1
ATOM 946 N N . LEU A 1 123 ? -0.359 11.318 2.773 1.00 98.38 123 LEU A N 1
ATOM 947 C CA . LEU A 1 123 ? 0.057 11.122 1.386 1.00 98.38 123 LEU A CA 1
ATOM 948 C C . LEU A 1 123 ? 1.202 12.088 1.060 1.00 98.38 123 LEU A C 1
ATOM 950 O O . LEU A 1 123 ? 1.027 13.304 1.120 1.00 98.38 123 LEU A O 1
ATOM 954 N N . ASP A 1 124 ? 2.364 11.537 0.728 1.00 98.31 124 ASP A N 1
ATOM 955 C CA . ASP A 1 124 ? 3.528 12.280 0.251 1.00 98.31 124 ASP A CA 1
ATOM 956 C C . ASP A 1 124 ? 3.690 12.073 -1.266 1.00 98.31 124 ASP A C 1
ATOM 958 O O . ASP A 1 124 ? 3.297 11.037 -1.804 1.00 98.31 124 ASP A O 1
ATOM 962 N N . HIS A 1 125 ? 4.319 13.030 -1.954 1.00 97.81 125 HIS A N 1
ATOM 963 C CA . HIS A 1 125 ? 4.554 12.958 -3.402 1.00 97.81 125 HIS A CA 1
ATOM 964 C C . HIS A 1 125 ? 6.034 13.139 -3.749 1.00 97.81 125 HIS A C 1
ATOM 966 O O . HIS A 1 125 ? 6.657 14.126 -3.350 1.00 97.81 125 HIS A O 1
ATOM 972 N N . LEU A 1 126 ? 6.585 12.234 -4.558 1.00 95.75 126 LEU A N 1
ATOM 973 C CA . LEU A 1 126 ? 7.946 12.296 -5.088 1.00 95.75 126 LEU A CA 1
ATOM 974 C C . LEU A 1 126 ? 7.914 12.396 -6.614 1.00 95.75 126 LEU A C 1
ATOM 976 O O . LEU A 1 126 ? 7.377 11.523 -7.292 1.00 95.75 126 LEU A O 1
ATOM 980 N N . ASN A 1 127 ? 8.533 13.437 -7.169 1.00 93.00 127 ASN A N 1
ATOM 981 C CA . ASN A 1 127 ? 8.707 13.595 -8.608 1.00 93.00 127 ASN A CA 1
ATOM 982 C C . ASN A 1 127 ? 10.072 13.062 -9.044 1.00 93.00 127 ASN A C 1
ATOM 984 O O . ASN A 1 127 ? 11.102 13.731 -8.901 1.00 93.00 127 ASN A O 1
ATOM 988 N N . MET A 1 128 ? 10.069 11.846 -9.585 1.00 86.00 128 MET A N 1
ATOM 989 C CA . MET A 1 128 ? 11.279 11.123 -9.955 1.00 86.00 128 MET A CA 1
ATOM 990 C C . MET A 1 128 ? 11.300 10.840 -11.452 1.00 86.00 128 MET A C 1
ATOM 992 O O . MET A 1 128 ? 10.307 10.412 -12.039 1.00 86.00 128 MET A O 1
ATOM 996 N N . SER A 1 129 ? 12.458 11.032 -12.076 1.00 78.56 129 SER A N 1
ATOM 997 C CA . SER A 1 129 ? 12.650 10.733 -13.494 1.00 78.56 129 SER A CA 1
ATOM 998 C C . SER A 1 129 ? 13.890 9.874 -13.707 1.00 78.56 129 SER A C 1
ATOM 1000 O O . SER A 1 129 ? 14.862 9.947 -12.956 1.00 78.56 129 SER A O 1
ATOM 1002 N N . ARG A 1 130 ? 13.839 8.986 -14.703 1.00 76.12 130 ARG A N 1
ATOM 1003 C CA . ARG A 1 130 ? 14.993 8.157 -15.063 1.00 76.12 130 ARG A CA 1
ATOM 1004 C C . ARG A 1 130 ? 16.002 9.014 -15.811 1.00 76.12 130 ARG A C 1
ATOM 1006 O O . ARG A 1 130 ? 15.628 9.719 -16.743 1.00 76.12 130 ARG A O 1
ATOM 1013 N N . VAL A 1 131 ? 17.267 8.886 -15.431 1.00 74.88 131 VAL A N 1
ATOM 1014 C CA . VAL A 1 131 ? 18.382 9.431 -16.204 1.00 74.88 131 VAL A CA 1
ATOM 1015 C C . VAL A 1 131 ? 18.814 8.353 -17.188 1.00 74.88 131 VAL A C 1
ATOM 1017 O O . VAL A 1 131 ? 18.986 7.195 -16.793 1.00 74.88 131 VAL A O 1
ATOM 1020 N N . VAL A 1 132 ? 18.932 8.725 -18.461 1.00 76.88 132 VAL A N 1
ATOM 1021 C CA . VAL A 1 132 ? 19.394 7.839 -19.532 1.00 76.88 132 VAL A CA 1
ATOM 1022 C C . VAL A 1 132 ? 20.719 8.336 -20.096 1.00 76.88 132 VAL A C 1
ATOM 1024 O O . VAL A 1 132 ? 20.961 9.542 -20.116 1.00 76.88 132 VAL A O 1
ATOM 1027 N N . ASP A 1 133 ? 21.581 7.412 -20.511 1.00 80.75 133 ASP A N 1
ATOM 1028 C CA . ASP A 1 133 ? 22.772 7.740 -21.297 1.00 80.75 133 ASP A CA 1
ATOM 1029 C C . ASP A 1 133 ? 22.437 7.968 -22.783 1.00 80.75 133 ASP A C 1
ATOM 1031 O O . ASP A 1 133 ? 21.281 7.884 -23.205 1.00 80.75 133 ASP A O 1
ATOM 1035 N N . GLU A 1 134 ? 23.465 8.272 -23.580 1.00 81.06 134 GLU A N 1
ATOM 1036 C CA . GLU A 1 134 ? 23.356 8.507 -25.028 1.00 81.06 134 GLU A CA 1
ATOM 1037 C C . GLU A 1 134 ? 22.827 7.280 -25.798 1.00 81.06 134 GLU A C 1
ATOM 1039 O O . GLU A 1 134 ? 22.213 7.436 -26.852 1.00 81.06 134 GLU A O 1
ATOM 1044 N N . ASP A 1 135 ? 22.980 6.075 -25.237 1.00 78.38 135 ASP A N 1
ATOM 1045 C CA . ASP A 1 135 ? 22.480 4.812 -25.792 1.00 78.38 135 ASP A CA 1
ATOM 1046 C C . ASP A 1 135 ? 21.048 4.475 -25.317 1.00 78.38 135 ASP A C 1
ATOM 1048 O O . ASP A 1 135 ? 20.510 3.408 -25.629 1.00 78.38 135 ASP A O 1
ATOM 1052 N N . GLY A 1 136 ? 20.416 5.356 -24.532 1.00 74.31 136 GLY A N 1
ATOM 1053 C CA . GLY A 1 136 ? 19.073 5.163 -23.982 1.00 74.31 136 GLY A CA 1
ATOM 1054 C C . GLY A 1 136 ? 19.001 4.177 -22.811 1.00 74.31 136 GLY A C 1
ATOM 1055 O O . GLY A 1 136 ? 17.900 3.776 -22.414 1.00 74.31 136 GLY A O 1
ATOM 1056 N N . ARG A 1 137 ? 20.137 3.772 -22.229 1.00 74.88 137 ARG A N 1
ATOM 1057 C CA . ARG A 1 137 ? 20.165 2.911 -21.041 1.00 74.88 137 ARG A CA 1
ATOM 1058 C C . ARG A 1 137 ? 19.915 3.738 -19.792 1.00 74.88 137 ARG A C 1
ATOM 1060 O O . ARG A 1 137 ? 20.438 4.834 -19.635 1.00 74.88 137 ARG A O 1
ATOM 1067 N N . VAL A 1 138 ? 19.141 3.184 -18.863 1.00 73.94 138 VAL A N 1
ATOM 1068 C CA . VAL A 1 138 ? 18.866 3.829 -17.573 1.00 73.94 138 VAL A CA 1
ATOM 1069 C C . VAL A 1 138 ? 20.118 3.761 -16.698 1.00 73.94 138 VAL A C 1
ATOM 1071 O O . VAL A 1 138 ? 20.498 2.679 -16.255 1.00 73.94 138 VAL A O 1
ATOM 1074 N N . THR A 1 139 ? 20.734 4.910 -16.428 1.00 77.19 139 THR A N 1
ATOM 1075 C CA . THR A 1 139 ? 21.950 5.038 -15.604 1.00 77.19 139 THR A CA 1
ATOM 1076 C C . THR A 1 139 ? 21.662 5.486 -14.175 1.00 77.19 139 THR A C 1
ATOM 1078 O O . THR A 1 139 ? 22.487 5.284 -13.286 1.00 77.19 139 THR A O 1
ATOM 1081 N N . GLY A 1 140 ? 20.481 6.052 -13.919 1.00 75.62 140 GLY A N 1
ATOM 1082 C CA . GLY A 1 140 ? 20.111 6.531 -12.592 1.00 75.62 140 GLY A CA 1
ATOM 1083 C C . GLY A 1 140 ? 18.657 6.971 -12.473 1.00 75.62 140 GLY A C 1
ATOM 1084 O O . GLY A 1 140 ? 17.831 6.793 -13.372 1.00 75.62 140 GLY A O 1
ATOM 1085 N N . THR A 1 141 ? 18.320 7.545 -11.321 1.00 76.44 141 THR A N 1
ATOM 1086 C CA . THR A 1 141 ? 17.018 8.173 -11.077 1.00 76.44 141 THR A CA 1
ATOM 1087 C C . THR A 1 141 ? 17.244 9.491 -10.354 1.00 76.44 141 THR A C 1
ATOM 1089 O O . THR A 1 141 ? 17.835 9.504 -9.275 1.00 76.44 141 THR A O 1
ATOM 1092 N N . ASP A 1 142 ? 16.785 10.577 -10.965 1.00 79.12 142 ASP A N 1
ATOM 1093 C CA . ASP A 1 142 ? 16.890 11.920 -10.415 1.00 79.12 142 ASP A CA 1
ATOM 1094 C C . ASP A 1 142 ? 15.594 12.307 -9.692 1.00 79.12 142 ASP A C 1
ATOM 1096 O O . ASP A 1 142 ? 14.491 11.999 -10.161 1.00 79.12 142 ASP A O 1
ATOM 1100 N N . LEU A 1 143 ? 15.734 12.959 -8.537 1.00 81.25 143 LEU A N 1
ATOM 1101 C CA . LEU A 1 143 ? 14.619 13.500 -7.763 1.00 81.25 143 LEU A CA 1
ATOM 1102 C C . LEU A 1 143 ? 14.491 14.981 -8.116 1.00 81.25 143 LEU A C 1
ATOM 1104 O O . LEU A 1 143 ? 15.228 15.819 -7.609 1.00 81.25 143 LEU A O 1
ATOM 1108 N N . THR A 1 144 ? 13.533 15.293 -8.982 1.00 80.75 144 THR A N 1
ATOM 1109 C CA . THR A 1 144 ? 13.339 16.653 -9.516 1.00 80.75 144 THR A CA 1
ATOM 1110 C C . THR A 1 144 ? 12.477 17.532 -8.605 1.00 80.75 144 THR A C 1
ATOM 1112 O O . THR A 1 144 ? 12.466 18.753 -8.739 1.00 80.75 144 THR A O 1
ATOM 1115 N N . GLY A 1 145 ? 11.762 16.921 -7.656 1.00 83.88 145 GLY A N 1
ATOM 1116 C CA . GLY A 1 145 ? 11.031 17.613 -6.601 1.00 83.88 145 GLY A CA 1
ATOM 1117 C C . GLY A 1 145 ? 10.332 16.640 -5.658 1.00 83.88 145 GLY A C 1
ATOM 1118 O O . GLY A 1 145 ? 10.062 15.495 -6.019 1.00 83.88 145 GLY A O 1
ATOM 1119 N N . SER A 1 146 ? 10.016 17.098 -4.451 1.00 90.06 146 SER A N 1
ATOM 1120 C CA . SER A 1 146 ? 9.241 16.332 -3.477 1.00 90.06 146 SER A CA 1
ATOM 1121 C C . SER A 1 146 ? 8.295 17.234 -2.687 1.00 90.06 146 SER A C 1
ATOM 1123 O O . SER A 1 146 ? 8.532 18.430 -2.497 1.00 90.06 146 SER A O 1
ATOM 1125 N N . LYS A 1 147 ? 7.185 16.650 -2.239 1.00 94.06 147 LYS A N 1
ATOM 1126 C CA . LYS A 1 147 ? 6.246 17.240 -1.289 1.00 94.06 147 LYS A CA 1
ATOM 1127 C C . LYS A 1 147 ? 6.018 16.222 -0.177 1.00 94.06 147 LYS A C 1
ATOM 1129 O O . LYS A 1 147 ? 5.109 15.403 -0.251 1.00 94.06 147 LYS A O 1
ATOM 1134 N N . VAL A 1 148 ? 6.893 16.278 0.821 1.00 95.50 148 VAL A N 1
ATOM 1135 C CA . VAL A 1 148 ? 6.861 15.425 2.013 1.00 95.50 148 VAL A CA 1
ATOM 1136 C C . VAL A 1 148 ? 6.297 16.233 3.177 1.00 95.50 148 VAL A C 1
ATOM 1138 O O . VAL A 1 148 ? 6.753 17.348 3.439 1.00 95.50 148 VAL A O 1
ATOM 1141 N N . GLY A 1 149 ? 5.272 15.706 3.846 1.00 92.19 149 GLY A N 1
ATOM 1142 C CA . GLY A 1 149 ? 4.537 16.435 4.884 1.00 92.19 149 GLY A CA 1
ATOM 1143 C C . GLY A 1 149 ? 5.179 16.424 6.275 1.00 92.19 149 GLY A C 1
ATOM 1144 O O . GLY A 1 149 ? 4.652 17.061 7.184 1.00 92.19 149 GLY A O 1
ATOM 1145 N N . GLY A 1 150 ? 6.299 15.722 6.465 1.00 94.75 150 GLY A N 1
ATOM 1146 C CA . GLY A 1 150 ? 7.028 15.692 7.731 1.00 94.75 150 GLY A CA 1
ATOM 1147 C C . GLY A 1 150 ? 7.867 14.431 7.906 1.00 94.75 150 GLY A C 1
ATOM 1148 O O . GLY A 1 150 ? 8.110 13.691 6.955 1.00 94.75 150 GLY A O 1
ATOM 1149 N N . SER A 1 151 ? 8.293 14.183 9.145 1.00 96.81 151 SER A N 1
ATOM 1150 C CA . SER A 1 151 ? 9.057 12.983 9.496 1.00 96.81 151 SER A CA 1
ATOM 1151 C C . SER A 1 151 ? 8.280 11.691 9.191 1.00 96.81 151 SER A C 1
ATOM 1153 O O . SER A 1 151 ? 7.043 11.663 9.212 1.00 96.81 151 SER A O 1
ATOM 1155 N N . VAL A 1 152 ? 9.018 10.622 8.890 1.00 97.81 152 VAL A N 1
ATOM 1156 C CA . VAL A 1 152 ? 8.528 9.238 8.781 1.00 97.81 152 VAL A CA 1
ATOM 1157 C C . VAL A 1 152 ? 8.990 8.368 9.952 1.00 97.81 152 VAL A C 1
ATOM 1159 O O . VAL A 1 152 ? 8.781 7.158 9.928 1.00 97.81 152 VAL A O 1
ATOM 1162 N N . GLU A 1 153 ? 9.625 8.958 10.968 1.00 98.06 153 GLU A N 1
ATOM 1163 C CA . GLU 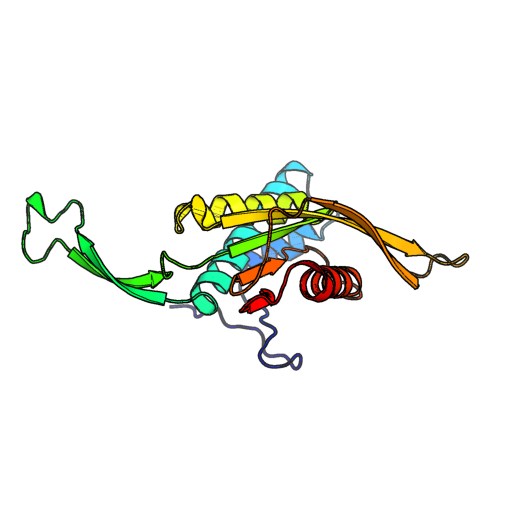A 1 153 ? 10.144 8.230 12.126 1.00 98.06 153 GLU A CA 1
ATOM 1164 C C . GLU A 1 153 ? 9.043 7.398 12.796 1.00 98.06 153 GLU A C 1
ATOM 1166 O O . GLU A 1 153 ? 7.990 7.918 13.167 1.00 98.06 153 GLU A O 1
ATOM 1171 N N . GLY A 1 154 ? 9.274 6.091 12.928 1.00 96.94 154 GLY A N 1
ATOM 1172 C CA . GLY A 1 154 ? 8.331 5.171 13.570 1.00 96.94 154 GLY A CA 1
ATOM 1173 C C . GLY A 1 154 ? 7.048 4.868 12.779 1.00 96.94 154 GLY A C 1
ATOM 1174 O O . GLY A 1 154 ? 6.299 3.978 13.177 1.00 96.94 154 GLY A O 1
ATOM 1175 N N . ALA A 1 155 ? 6.802 5.534 11.648 1.00 98.00 155 ALA A N 1
ATOM 1176 C CA . ALA A 1 155 ? 5.647 5.269 10.794 1.00 98.00 155 ALA A CA 1
ATOM 1177 C C . ALA A 1 155 ? 5.859 4.031 9.904 1.00 98.00 155 ALA A C 1
ATOM 1179 O O . ALA A 1 155 ? 6.986 3.580 9.678 1.00 98.00 155 ALA A O 1
ATOM 1180 N N . THR A 1 156 ? 4.768 3.495 9.355 1.00 98.38 156 THR A N 1
ATOM 1181 C CA . THR A 1 156 ? 4.825 2.551 8.232 1.00 98.38 156 THR A CA 1
ATOM 1182 C C . THR A 1 156 ? 4.798 3.325 6.919 1.00 98.38 156 THR A C 1
ATOM 1184 O O . THR A 1 156 ? 3.849 4.056 6.649 1.00 98.38 156 THR A O 1
ATOM 1187 N N . LEU A 1 157 ? 5.830 3.160 6.096 1.00 98.25 157 LEU A N 1
ATOM 1188 C CA . LEU A 1 157 ? 5.918 3.742 4.760 1.00 98.25 157 LEU A CA 1
ATOM 1189 C C . LEU A 1 157 ? 5.358 2.750 3.735 1.00 98.25 157 LEU A C 1
ATOM 1191 O O . LEU A 1 157 ? 5.791 1.604 3.725 1.00 98.25 157 LEU A O 1
ATOM 1195 N N . VAL A 1 158 ? 4.433 3.166 2.874 1.00 98.25 158 VAL A N 1
ATOM 1196 C CA . VAL A 1 158 ? 3.842 2.329 1.816 1.00 98.25 158 VAL A CA 1
ATOM 1197 C C . VAL A 1 158 ? 4.157 2.945 0.459 1.00 98.25 158 VAL A C 1
ATOM 1199 O O . VAL A 1 158 ? 3.780 4.090 0.205 1.00 98.25 158 VAL A O 1
ATOM 1202 N N . ILE A 1 159 ? 4.821 2.200 -0.425 1.00 97.81 159 ILE A N 1
ATOM 1203 C CA . ILE A 1 159 ? 5.250 2.670 -1.750 1.00 97.81 159 ILE A CA 1
ATOM 1204 C C . ILE A 1 159 ? 4.513 1.878 -2.844 1.00 97.81 159 ILE A C 1
ATOM 1206 O O . ILE A 1 159 ? 5.029 0.885 -3.361 1.00 97.81 159 ILE A O 1
ATOM 1210 N N . PRO A 1 160 ? 3.299 2.300 -3.237 1.00 96.88 160 PRO A N 1
ATOM 1211 C CA . PRO A 1 160 ? 2.539 1.641 -4.291 1.00 96.88 160 PRO A CA 1
ATOM 1212 C C . PRO A 1 160 ? 3.066 2.022 -5.687 1.00 96.88 160 PRO A C 1
ATOM 1214 O O . PRO A 1 160 ? 2.484 2.843 -6.393 1.00 96.88 160 PRO A O 1
ATOM 1217 N N . ASP A 1 161 ? 4.167 1.396 -6.106 1.00 94.25 161 ASP A N 1
ATOM 1218 C CA . ASP A 1 161 ? 4.717 1.514 -7.464 1.00 94.25 161 ASP A CA 1
ATOM 1219 C C . ASP A 1 161 ? 4.192 0.370 -8.358 1.00 94.25 161 ASP A C 1
ATOM 1221 O O . ASP A 1 161 ? 4.396 -0.802 -8.028 1.00 94.25 161 ASP A O 1
ATOM 1225 N N . PRO A 1 162 ? 3.506 0.655 -9.483 1.00 92.50 162 PRO A N 1
ATOM 1226 C CA . PRO A 1 162 ? 2.955 -0.386 -10.353 1.00 92.50 162 PRO A CA 1
ATOM 1227 C C . PRO A 1 162 ? 4.006 -1.155 -11.145 1.00 92.50 162 PRO A C 1
ATOM 1229 O O . PRO A 1 162 ? 3.677 -2.199 -11.709 1.00 92.50 162 PRO A O 1
ATOM 1232 N N . MET A 1 163 ? 5.250 -0.666 -11.234 1.00 89.88 163 MET A N 1
ATOM 1233 C CA . MET A 1 163 ? 6.281 -1.301 -12.057 1.00 89.88 163 MET A CA 1
ATOM 1234 C C . MET A 1 163 ? 7.669 -1.291 -11.407 1.00 89.88 163 MET A C 1
ATOM 1236 O O . MET A 1 163 ? 8.453 -0.358 -11.567 1.00 89.88 163 MET A O 1
ATOM 1240 N N . GLY A 1 164 ? 8.055 -2.418 -10.809 1.00 85.69 164 GLY A N 1
ATOM 1241 C CA . GLY A 1 164 ? 9.391 -2.635 -10.241 1.00 85.69 164 GLY A CA 1
ATOM 1242 C C . GLY A 1 164 ? 10.436 -3.160 -11.235 1.00 85.69 164 GLY A C 1
ATOM 1243 O O . GLY A 1 164 ? 11.016 -4.209 -10.989 1.00 85.69 164 GLY A O 1
ATOM 1244 N N . ALA A 1 165 ? 10.688 -2.468 -12.355 1.00 87.06 165 ALA A N 1
ATOM 1245 C CA . ALA A 1 165 ? 11.554 -2.986 -13.433 1.00 87.06 165 ALA A CA 1
ATOM 1246 C C . ALA A 1 165 ? 13.018 -3.237 -13.002 1.00 87.06 165 ALA A C 1
ATOM 1248 O O . ALA A 1 165 ? 13.506 -4.360 -13.054 1.00 87.06 165 ALA A O 1
ATOM 1249 N N . THR A 1 166 ? 13.729 -2.187 -12.582 1.00 87.31 166 THR A N 1
ATOM 1250 C CA . THR A 1 166 ? 15.117 -2.270 -12.078 1.00 87.31 166 THR A CA 1
ATOM 1251 C C . THR A 1 166 ? 15.201 -2.082 -10.563 1.00 87.31 166 THR A C 1
ATOM 1253 O O . THR A 1 166 ? 16.264 -2.249 -9.973 1.00 87.31 166 THR A O 1
ATOM 1256 N N . GLY A 1 167 ? 14.103 -1.648 -9.935 1.00 88.31 167 GLY A N 1
ATOM 1257 C CA . GLY A 1 167 ? 14.055 -1.252 -8.526 1.00 88.31 167 GLY A CA 1
ATOM 1258 C C . GLY A 1 167 ? 14.770 0.066 -8.194 1.00 88.31 167 GLY A C 1
ATOM 1259 O O . GLY A 1 167 ? 14.744 0.481 -7.038 1.00 88.31 167 GLY A O 1
ATOM 1260 N N . SER A 1 168 ? 15.385 0.756 -9.166 1.00 89.38 168 SER A N 1
ATOM 1261 C CA . SER A 1 168 ? 16.173 1.973 -8.900 1.00 89.38 168 SER A CA 1
ATOM 1262 C C . SER A 1 168 ? 15.330 3.114 -8.330 1.00 89.38 168 SER A C 1
ATOM 1264 O O . SER A 1 168 ? 15.788 3.833 -7.446 1.00 89.38 168 SER A O 1
ATOM 1266 N N . THR A 1 169 ? 14.090 3.252 -8.803 1.00 90.75 169 THR A N 1
ATOM 1267 C CA . THR A 1 169 ? 13.164 4.300 -8.366 1.00 90.75 169 THR A CA 1
ATOM 1268 C C . THR A 1 169 ? 12.759 4.115 -6.904 1.00 90.75 169 THR A C 1
ATOM 1270 O O . THR A 1 169 ? 12.971 5.020 -6.101 1.00 90.75 169 THR A O 1
ATOM 1273 N N . VAL A 1 170 ? 12.282 2.923 -6.528 1.00 93.25 170 VAL A N 1
ATOM 1274 C CA . VAL A 1 170 ? 11.931 2.598 -5.134 1.00 93.25 170 VAL A CA 1
ATOM 1275 C C . VAL A 1 170 ? 13.151 2.701 -4.220 1.00 93.25 170 VAL A C 1
ATOM 1277 O O . VAL A 1 170 ? 13.068 3.304 -3.153 1.00 93.25 170 VAL A O 1
ATOM 1280 N N . LYS A 1 171 ? 14.315 2.192 -4.650 1.00 94.38 171 LYS A N 1
ATOM 1281 C CA . LYS A 1 171 ? 15.563 2.320 -3.885 1.00 94.38 171 LYS A CA 1
ATOM 1282 C C . LYS A 1 171 ? 15.889 3.787 -3.592 1.00 94.38 171 LYS A C 1
ATOM 1284 O O . LYS A 1 171 ? 16.144 4.132 -2.443 1.00 94.38 171 LYS A O 1
ATOM 1289 N N . ARG A 1 172 ? 15.846 4.649 -4.611 1.00 94.12 172 ARG A N 1
ATOM 1290 C CA . ARG A 1 172 ? 16.144 6.077 -4.460 1.00 94.12 172 ARG A CA 1
ATOM 1291 C C . ARG A 1 172 ? 15.114 6.794 -3.579 1.00 94.12 172 ARG A C 1
ATOM 1293 O O . ARG A 1 172 ? 15.501 7.667 -2.810 1.00 94.12 172 ARG A O 1
ATOM 1300 N N . ALA A 1 173 ? 13.836 6.414 -3.649 1.00 94.88 173 ALA A N 1
ATOM 1301 C CA . ALA A 1 173 ? 12.803 6.937 -2.755 1.00 94.88 173 ALA A CA 1
ATOM 1302 C C . ALA A 1 173 ? 13.105 6.583 -1.289 1.00 94.88 173 ALA A C 1
ATOM 1304 O O . ALA A 1 173 ? 13.100 7.459 -0.428 1.00 94.88 173 ALA A O 1
ATOM 1305 N N . ILE A 1 174 ? 13.454 5.323 -1.013 1.00 96.19 174 ILE A N 1
ATOM 1306 C CA . ILE A 1 174 ? 13.836 4.872 0.333 1.00 96.19 174 ILE A CA 1
ATOM 1307 C C . ILE A 1 174 ? 15.074 5.628 0.833 1.00 96.19 174 ILE A C 1
ATOM 1309 O O . ILE A 1 174 ? 15.087 6.089 1.971 1.00 96.19 174 ILE A O 1
ATOM 1313 N N . GLU A 1 175 ? 16.099 5.790 -0.006 1.00 96.06 175 GLU A N 1
ATOM 1314 C CA . GLU A 1 175 ? 17.303 6.556 0.343 1.00 96.06 175 GLU A CA 1
ATOM 1315 C C . GLU A 1 175 ? 16.986 8.015 0.697 1.00 96.06 175 GLU A C 1
ATOM 1317 O O . GLU A 1 175 ? 17.533 8.529 1.670 1.00 96.06 175 GLU A O 1
ATOM 1322 N N . HIS A 1 176 ? 16.085 8.667 -0.046 1.00 95.44 176 HIS A N 1
ATOM 1323 C CA . HIS A 1 176 ? 15.644 10.033 0.249 1.00 95.44 176 HIS A CA 1
ATOM 1324 C C . HIS A 1 176 ? 14.969 10.126 1.625 1.00 95.44 176 HIS A C 1
ATOM 1326 O O . HIS A 1 176 ? 15.340 10.972 2.436 1.00 95.44 176 HIS A O 1
ATOM 1332 N N . TYR A 1 177 ? 14.048 9.207 1.938 1.00 97.06 177 TYR A N 1
ATOM 1333 C CA . TYR A 1 177 ? 13.397 9.173 3.251 1.00 97.06 177 TYR A CA 1
ATOM 1334 C C . TYR A 1 177 ? 14.383 8.933 4.395 1.00 97.06 177 TYR A C 1
ATOM 1336 O O . TYR A 1 177 ? 14.393 9.695 5.360 1.00 97.06 177 TYR A O 1
ATOM 1344 N N . LEU A 1 178 ? 15.246 7.923 4.268 1.00 96.69 178 LEU A N 1
ATOM 1345 C CA . LEU A 1 178 ? 16.223 7.589 5.307 1.00 96.69 178 LEU A CA 1
ATOM 1346 C C . LEU A 1 178 ? 17.269 8.690 5.520 1.00 96.69 178 LEU A C 1
ATOM 1348 O O . LEU A 1 178 ? 17.781 8.827 6.629 1.00 96.69 178 LEU A O 1
ATOM 1352 N N . GLY A 1 179 ? 17.606 9.445 4.472 1.00 95.88 179 GLY A N 1
ATOM 1353 C CA . GLY A 1 179 ? 18.577 10.532 4.547 1.00 95.88 179 GLY A CA 1
ATOM 1354 C C . GLY A 1 179 ? 18.022 11.820 5.154 1.00 95.88 179 GLY A C 1
ATOM 1355 O O . GLY A 1 179 ? 18.754 12.518 5.851 1.00 95.88 179 GLY A O 1
ATOM 1356 N N . GLU A 1 180 ? 16.750 12.141 4.898 1.00 95.06 180 GLU A N 1
ATOM 1357 C CA . GLU A 1 180 ? 16.214 13.488 5.150 1.00 95.06 180 GLU A CA 1
ATOM 1358 C C . GLU A 1 180 ? 14.999 13.526 6.092 1.00 95.06 180 GLU A C 1
ATOM 1360 O O . GLU A 1 180 ? 14.756 14.551 6.727 1.00 95.06 180 GLU A O 1
ATOM 1365 N N . PHE A 1 181 ? 14.245 12.429 6.230 1.00 96.81 181 PHE A N 1
ATOM 1366 C CA . PHE A 1 181 ? 12.934 12.430 6.902 1.00 96.81 181 PHE A CA 1
ATOM 1367 C C . PHE A 1 181 ? 12.808 11.426 8.054 1.00 96.81 181 PHE A C 1
ATOM 1369 O O . PHE A 1 181 ? 11.748 11.339 8.670 1.00 96.81 181 PHE A O 1
ATOM 1376 N N . GLY A 1 182 ? 13.875 10.703 8.388 1.00 96.25 182 GLY A N 1
ATOM 1377 C CA . GLY A 1 182 ? 13.907 9.759 9.507 1.00 96.25 182 GLY A CA 1
ATOM 1378 C C . GLY A 1 182 ? 13.681 8.309 9.089 1.00 96.25 182 GLY A C 1
ATOM 1379 O O . GLY A 1 182 ? 13.623 7.969 7.905 1.00 96.25 182 GLY A O 1
ATOM 1380 N N . ARG A 1 183 ? 13.602 7.420 10.081 1.00 97.75 183 ARG A N 1
ATOM 1381 C CA . ARG A 1 183 ? 13.568 5.977 9.861 1.00 97.75 183 ARG A CA 1
ATOM 1382 C C . ARG A 1 183 ? 12.160 5.417 10.088 1.00 97.75 183 ARG A C 1
ATOM 1384 O O . ARG A 1 183 ? 11.696 5.376 11.228 1.00 97.75 183 ARG A O 1
ATOM 1391 N N . PRO A 1 184 ? 11.488 4.916 9.038 1.00 97.88 184 PRO A N 1
ATOM 1392 C CA . PRO A 1 184 ? 10.209 4.252 9.223 1.00 97.88 184 PRO A CA 1
ATOM 1393 C C . PRO A 1 184 ? 10.392 2.963 10.028 1.00 97.88 184 PRO A C 1
ATOM 1395 O O . PRO A 1 184 ? 11.405 2.266 9.900 1.00 97.88 184 PRO A O 1
ATOM 1398 N N . ALA A 1 185 ? 9.386 2.618 10.831 1.00 97.50 185 ALA A N 1
ATOM 1399 C CA . ALA A 1 185 ? 9.340 1.337 11.530 1.00 97.50 185 ALA A CA 1
ATOM 1400 C C . ALA A 1 185 ? 9.231 0.168 10.540 1.00 97.50 185 ALA A C 1
ATOM 1402 O O . ALA A 1 185 ? 9.738 -0.926 10.801 1.00 97.50 185 ALA A O 1
ATOM 1403 N N . LYS A 1 186 ? 8.582 0.404 9.392 1.00 97.12 186 LYS A N 1
ATOM 1404 C CA . LYS A 1 186 ? 8.364 -0.591 8.342 1.00 97.12 186 LYS A CA 1
ATOM 1405 C C . LYS A 1 186 ? 8.206 0.063 6.973 1.00 97.12 186 LYS A C 1
ATOM 1407 O O . LYS A 1 186 ? 7.720 1.184 6.884 1.00 97.12 186 LYS A O 1
ATOM 1412 N N . ILE A 1 187 ? 8.604 -0.648 5.921 1.00 97.44 187 ILE A N 1
ATOM 1413 C CA . ILE A 1 187 ? 8.407 -0.245 4.523 1.00 97.44 187 ILE A CA 1
ATOM 1414 C C . ILE A 1 187 ? 7.639 -1.370 3.828 1.00 97.44 187 ILE A C 1
ATOM 1416 O O . ILE A 1 187 ? 8.059 -2.527 3.938 1.00 97.44 187 ILE A O 1
ATOM 1420 N N . LEU A 1 188 ? 6.533 -1.022 3.169 1.00 95.06 188 LEU A N 1
ATOM 1421 C CA . LEU A 1 188 ? 5.649 -1.898 2.398 1.00 95.06 188 LEU A CA 1
ATOM 1422 C C . LEU A 1 188 ? 5.645 -1.496 0.923 1.00 95.06 188 LEU A C 1
ATOM 1424 O O . LEU A 1 188 ? 5.569 -0.276 0.643 1.00 95.06 188 LEU A O 1
#

pLDDT: mean 92.13, std 9.36, range [35.53, 98.56]

Sequence (188 aa):
MSSNAEVRHHYGPRVHILDDAWLATALARLGSPDVPRLELLALIRSVYHSLLVYAAGRELPTVGAEIPTRMREIHAGEGVFRGRVLDPDTQLVIVDIIRGGIVPAQICFELIQAVLPEANVRLDHLNMSRVVDEDGRVTGTDLTGSKVGGSVEGATLVIPDPMGATGSTVKRAIEHYLGEFGRPAKIL

Foldseek 3Di:
DDDQDFDDDDPDDVDTHGPDPLLVVLVVLLPDPPRDPVVNLVSLLVNLLVVLVVCCVPPADKDWDWAAAPCCVVVVPPRIDTDIAGDLQAAEEEEQEPPQRPSSSVSSQVNVVVRHPNVRYYYKYWDKDFDADPVRDGPAIDTPDIGDPAAQAQHEYEYPGPDCDPVRSVVVVQVCNVVPRHDYPYYD